Protein AF-A0A9P5XQJ9-F1 (afdb_monomer_lite)

Radius of gyration: 18.97 Å; chains: 1; bounding box: 39×39×54 Å

Organism: NCBI:txid64659

pLDDT: mean 83.16, std 15.99, range [33.53, 97.88]

Sequence (219 aa):
MEAFKLQKKYPEVSRDEMLDLINRFNAIPTDAAGRIDKSSVLHTLQASGESYDLARETLKNVSVDASGKVELEDWVELNVKLRSQARTALPTKAGKVTVQGSTTSTSHTINEDER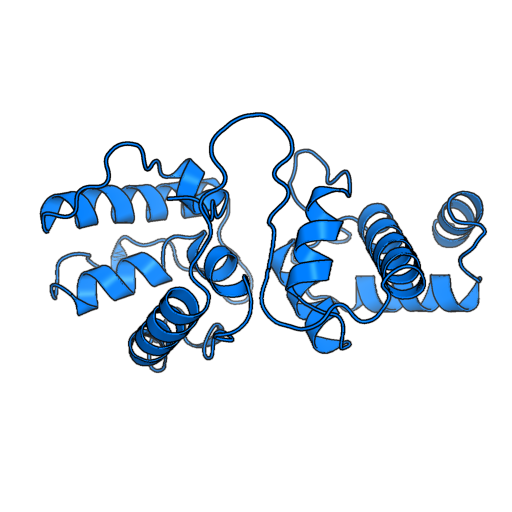SEFTAHINSVIENDPDISNRYPIPTNTMQLFDECKDGLVLCKLINDSVPDTIDSRVLNKPTAHRPLNAFQMTENNNIVITSAKAIGCSVVNIGSSDIADGREDY

Foldseek 3Di:
DVLVVLCVVVVVQDSVNSVVLVVLQQPQDDLDPQWAALLSLLVSCVVVVAASQLLVLLLVVFDDDPQNTAGSSSSSSSVVVSVVVVVVDDDDDDDADQPDDDDDDDDQGPDLVVQLVVLVVLLVQCCPPPQLVVCPNPHSRHLVVLVSQQLPPSLVSVLCVVPNPLDDCVQQDTADPNGDDDPVSSQSNLVSSVVSCVVVPHDCPPPHSVCSNVSPPRD

Secondary structure (DSSP, 8-state):
-HHHHHHHH-TTS-HHHHHHHHHHHHHS--SBTTBB-HHHHHHHHHHTT--HHHHHHHHHTS---TT-PBPHHHHHHHHHHHHHHHHH---PPSS------SSSS------HHHHHHHHHHHHHHHTT-TTTGGGPSPPTTSTHHHHHTTTSHHHHHHHHHHSTTSS-GGGS---BTTBPPPHHHHHHHHHHHHHHHHHTT---TT--HHHHHHT-S--

Structure (mmCIF, N/CA/C/O backbone):
data_AF-A0A9P5XQJ9-F1
#
_entry.id   AF-A0A9P5XQJ9-F1
#
loop_
_atom_site.group_PDB
_atom_site.id
_atom_site.type_symbol
_atom_site.label_atom_id
_atom_site.label_alt_id
_atom_site.label_comp_id
_atom_site.label_asym_id
_atom_site.label_entity_id
_atom_site.label_seq_id
_atom_site.pdbx_PDB_ins_code
_atom_site.Cartn_x
_atom_site.Cartn_y
_atom_site.Cartn_z
_atom_site.occupancy
_atom_site.B_iso_or_equiv
_atom_site.auth_seq_id
_atom_site.auth_comp_id
_atom_site.auth_asym_id
_atom_site.auth_atom_id
_atom_site.pdbx_PDB_model_num
ATOM 1 N N . MET A 1 1 ? 11.341 -6.050 -30.688 1.00 59.19 1 MET A N 1
ATOM 2 C CA . MET A 1 1 ? 10.641 -5.010 -31.479 1.00 59.19 1 MET A CA 1
ATOM 3 C C . MET A 1 1 ? 10.316 -3.791 -30.610 1.00 59.19 1 MET A C 1
ATOM 5 O O . MET A 1 1 ? 10.521 -2.677 -31.069 1.00 59.19 1 MET A O 1
ATOM 9 N N . GLU A 1 2 ? 9.933 -3.983 -29.341 1.00 71.31 2 GLU A N 1
ATOM 10 C CA . GLU A 1 2 ? 9.670 -2.890 -28.381 1.00 71.31 2 GLU A CA 1
ATOM 11 C C . GLU A 1 2 ? 10.904 -2.075 -27.968 1.00 71.31 2 GLU A C 1
ATOM 13 O O . GLU A 1 2 ? 10.819 -0.852 -27.938 1.00 71.31 2 GLU A O 1
ATOM 18 N N . ALA A 1 3 ? 12.068 -2.704 -27.756 1.00 73.62 3 ALA A N 1
ATOM 19 C CA . ALA A 1 3 ? 13.302 -1.989 -27.390 1.00 73.62 3 ALA A CA 1
ATOM 20 C C . ALA A 1 3 ? 13.682 -0.882 -28.397 1.00 73.62 3 ALA A C 1
ATOM 22 O O . ALA A 1 3 ? 14.076 0.209 -28.005 1.00 73.62 3 ALA A O 1
ATOM 23 N N . PHE A 1 4 ? 13.494 -1.130 -29.699 1.00 77.94 4 PHE A N 1
ATOM 24 C CA . PHE A 1 4 ? 13.742 -0.132 -30.747 1.00 77.94 4 PHE A CA 1
ATOM 25 C C . PHE A 1 4 ? 12.724 1.020 -30.724 1.00 77.94 4 PHE A C 1
ATOM 27 O O . PHE A 1 4 ? 13.081 2.159 -31.019 1.00 77.94 4 PHE A O 1
ATOM 34 N N . LYS A 1 5 ? 11.460 0.744 -30.368 1.00 85.50 5 LYS A N 1
ATOM 35 C CA . LYS A 1 5 ? 10.417 1.773 -30.219 1.00 85.50 5 LYS A CA 1
ATOM 36 C C . LYS A 1 5 ? 10.717 2.668 -29.013 1.00 85.50 5 LYS A C 1
ATOM 38 O O . LYS A 1 5 ? 10.678 3.887 -29.152 1.00 85.50 5 LYS A O 1
ATOM 43 N N . LEU A 1 6 ? 11.064 2.066 -27.874 1.00 86.56 6 LEU A N 1
ATOM 44 C CA . LEU A 1 6 ? 11.425 2.781 -26.647 1.00 86.56 6 LEU A CA 1
ATOM 45 C C . LEU A 1 6 ? 12.696 3.610 -26.833 1.00 86.56 6 LEU A C 1
ATOM 47 O O . LEU A 1 6 ? 12.698 4.786 -26.492 1.00 86.56 6 LEU A O 1
ATOM 51 N N . GLN A 1 7 ? 13.723 3.062 -27.486 1.00 84.38 7 GLN A N 1
ATOM 52 C CA . GLN A 1 7 ? 14.949 3.804 -27.789 1.00 84.38 7 GLN A CA 1
ATOM 53 C C . GLN A 1 7 ? 14.696 5.029 -28.684 1.00 84.38 7 GLN A C 1
ATOM 55 O O . GLN A 1 7 ? 15.337 6.062 -28.525 1.00 84.38 7 GLN A O 1
ATOM 60 N N . LYS A 1 8 ? 13.744 4.949 -29.623 1.00 86.81 8 LYS A N 1
ATOM 61 C CA . LYS A 1 8 ? 13.360 6.110 -30.439 1.00 86.81 8 LYS A CA 1
ATOM 62 C C . LYS A 1 8 ? 12.641 7.188 -29.615 1.00 86.81 8 LYS A C 1
ATOM 64 O O . LYS A 1 8 ? 12.741 8.362 -29.960 1.00 86.81 8 LYS A O 1
ATOM 69 N N . LYS A 1 9 ? 11.903 6.792 -28.571 1.00 88.12 9 LYS A N 1
ATOM 70 C CA . LYS A 1 9 ? 11.188 7.704 -27.664 1.00 88.12 9 LYS A CA 1
ATOM 71 C C . LYS A 1 9 ? 12.128 8.348 -26.635 1.00 88.12 9 LYS A C 1
ATOM 73 O O . LYS A 1 9 ? 11.960 9.527 -26.351 1.00 88.12 9 LYS A O 1
ATOM 78 N N . TYR A 1 10 ? 13.117 7.598 -26.150 1.00 89.44 10 TYR A N 1
ATOM 79 C CA . TYR A 1 10 ? 14.121 8.031 -25.173 1.00 89.44 10 TYR A CA 1
ATOM 80 C C . TYR A 1 10 ? 15.536 7.928 -25.778 1.00 89.44 10 TYR A C 1
ATOM 82 O O . TYR A 1 10 ? 16.292 7.015 -25.432 1.00 89.44 10 TYR A O 1
ATOM 90 N N . PRO A 1 11 ? 15.901 8.810 -26.731 1.00 87.62 11 PRO A N 1
ATOM 91 C CA . PRO A 1 11 ? 17.190 8.758 -27.432 1.00 87.62 11 PRO A CA 1
ATOM 92 C C . PRO A 1 11 ? 18.410 8.970 -26.520 1.00 87.62 11 PRO A C 1
ATOM 94 O O . PRO A 1 11 ? 19.531 8.645 -26.907 1.00 87.62 11 PRO A O 1
ATOM 97 N N . GLU A 1 12 ? 18.208 9.515 -25.322 1.00 86.06 12 GLU A N 1
ATOM 98 C CA . GLU A 1 12 ? 19.216 9.681 -24.276 1.00 86.06 12 GLU A CA 1
ATOM 99 C C . GLU A 1 12 ? 19.623 8.367 -23.591 1.00 86.06 12 GLU A C 1
ATOM 101 O O . GLU A 1 12 ? 20.667 8.327 -22.939 1.00 86.06 12 GLU A O 1
ATOM 106 N N . VAL A 1 13 ? 18.830 7.300 -23.745 1.00 89.62 13 VAL A N 1
ATOM 107 C CA . VAL A 1 13 ? 19.106 5.970 -23.191 1.00 89.62 13 VAL A CA 1
ATOM 108 C C . VAL A 1 13 ? 19.867 5.146 -24.226 1.00 89.62 13 VAL A C 1
ATOM 110 O O . VAL A 1 13 ? 19.404 4.918 -25.350 1.00 89.62 13 VAL A O 1
ATOM 113 N N . SER A 1 14 ? 21.059 4.674 -23.857 1.00 89.88 14 SER A N 1
ATOM 114 C CA . SER A 1 14 ? 21.859 3.837 -24.759 1.00 89.88 14 SER A CA 1
ATOM 115 C C . SER A 1 14 ? 21.183 2.483 -25.015 1.00 89.88 14 SER A C 1
ATOM 117 O O . SER A 1 14 ? 20.354 2.025 -24.231 1.00 89.88 14 SER A O 1
ATOM 119 N N . ARG A 1 15 ? 21.541 1.795 -26.108 1.00 86.94 15 ARG A N 1
ATOM 120 C CA . ARG A 1 15 ? 20.932 0.490 -26.431 1.00 86.94 15 ARG A CA 1
ATOM 121 C C . ARG A 1 15 ? 21.160 -0.545 -25.325 1.00 86.94 15 ARG A C 1
ATOM 123 O O . ARG A 1 15 ? 20.251 -1.305 -25.012 1.00 86.94 15 ARG A O 1
ATOM 130 N N . ASP A 1 16 ? 22.359 -0.571 -24.757 1.00 88.94 16 ASP A N 1
ATOM 131 C CA . ASP A 1 16 ? 22.729 -1.558 -23.742 1.00 88.94 16 ASP A CA 1
ATOM 132 C C . ASP A 1 16 ? 22.039 -1.251 -22.404 1.00 88.94 16 ASP A C 1
ATOM 134 O O . ASP A 1 16 ? 21.515 -2.152 -21.756 1.00 88.94 16 ASP A O 1
ATOM 138 N N . GLU A 1 17 ? 21.919 0.031 -22.053 1.00 89.00 17 GLU A N 1
ATOM 139 C CA . GLU A 1 17 ? 21.128 0.496 -20.907 1.00 89.00 17 GLU A CA 1
ATOM 140 C C . GLU A 1 17 ? 19.634 0.195 -21.079 1.00 89.00 17 GLU A C 1
ATOM 142 O O . GLU A 1 17 ? 18.957 -0.195 -20.130 1.00 89.00 17 GLU A O 1
ATOM 147 N N . MET A 1 18 ? 19.113 0.319 -22.303 1.00 91.06 18 MET A N 1
ATOM 148 C CA . MET A 1 18 ? 17.725 -0.017 -22.593 1.00 91.06 18 MET A CA 1
ATOM 149 C C . MET A 1 18 ? 17.458 -1.512 -22.366 1.00 91.06 18 MET A C 1
ATOM 151 O O . MET A 1 18 ? 16.432 -1.893 -21.805 1.00 91.06 18 MET A O 1
ATOM 155 N N . LEU A 1 19 ? 18.388 -2.370 -22.792 1.00 90.19 19 LEU A N 1
ATOM 156 C CA . LEU A 1 19 ? 18.297 -3.811 -22.563 1.00 90.19 19 LEU A CA 1
ATOM 157 C C . LEU A 1 19 ? 18.388 -4.152 -21.073 1.00 90.19 19 LEU A C 1
ATOM 159 O O . LEU A 1 19 ? 17.628 -5.000 -20.612 1.00 90.19 19 LEU A O 1
ATOM 163 N N . ASP A 1 20 ? 19.251 -3.470 -20.319 1.00 91.19 20 ASP A N 1
ATOM 164 C CA . ASP A 1 20 ? 19.318 -3.615 -18.862 1.00 91.19 20 ASP A CA 1
ATOM 165 C C . ASP A 1 20 ? 17.985 -3.253 -18.188 1.00 91.19 20 ASP A C 1
ATOM 167 O O . ASP A 1 20 ? 17.451 -4.041 -17.410 1.00 91.19 20 ASP A O 1
ATOM 171 N N . LEU A 1 21 ? 17.389 -2.112 -18.550 1.00 91.31 21 LEU A N 1
ATOM 172 C CA . LEU A 1 21 ? 16.087 -1.683 -18.031 1.00 91.31 21 LEU A CA 1
ATOM 173 C C . LEU A 1 21 ? 14.982 -2.708 -18.307 1.00 91.31 21 LEU A C 1
ATOM 175 O O . LEU A 1 21 ? 14.177 -2.984 -17.418 1.00 91.31 21 LEU A O 1
ATOM 179 N N . ILE A 1 22 ? 14.956 -3.280 -19.513 1.00 90.94 22 ILE A N 1
ATOM 180 C CA . ILE A 1 22 ? 13.994 -4.322 -19.900 1.00 90.94 22 ILE A CA 1
ATOM 181 C C . ILE A 1 22 ? 14.228 -5.602 -19.091 1.00 90.94 22 ILE A C 1
ATOM 183 O O . ILE A 1 22 ? 13.275 -6.205 -18.603 1.00 90.94 22 ILE A O 1
ATOM 187 N N . ASN A 1 23 ? 15.486 -6.015 -18.924 1.00 90.81 23 ASN A N 1
ATOM 188 C CA . ASN A 1 23 ? 15.824 -7.205 -18.147 1.00 90.81 23 ASN A CA 1
ATOM 189 C C . ASN A 1 23 ? 15.436 -7.039 -16.676 1.00 90.81 23 ASN A C 1
ATOM 191 O O . ASN A 1 23 ? 14.846 -7.953 -16.104 1.00 90.81 23 ASN A O 1
ATOM 195 N N . ARG A 1 24 ? 15.698 -5.865 -16.085 1.00 90.44 24 ARG A N 1
ATOM 196 C CA . ARG A 1 24 ? 15.273 -5.544 -14.717 1.00 90.44 24 ARG A CA 1
ATOM 197 C C . ARG A 1 24 ? 13.757 -5.553 -14.580 1.00 90.44 24 ARG A C 1
ATOM 199 O O . ARG A 1 24 ? 13.264 -6.167 -13.647 1.00 90.44 24 ARG A O 1
ATOM 206 N N . PHE A 1 25 ? 13.025 -4.957 -15.522 1.00 90.81 25 PHE 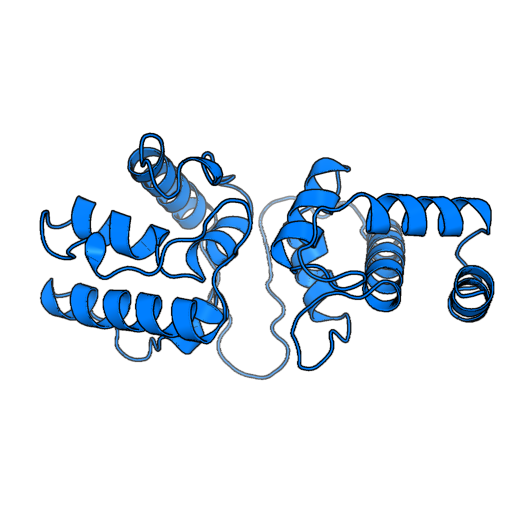A N 1
ATOM 207 C CA . PHE A 1 25 ? 11.558 -4.973 -15.518 1.00 90.81 25 PHE A CA 1
ATOM 208 C C . PHE A 1 25 ? 10.998 -6.401 -15.550 1.00 90.81 25 PHE A C 1
ATOM 210 O O . PHE A 1 25 ? 10.149 -6.756 -14.740 1.00 90.81 25 PHE A O 1
ATOM 217 N N . ASN A 1 26 ? 11.521 -7.246 -16.441 1.00 89.44 26 ASN A N 1
ATOM 218 C CA . ASN A 1 26 ? 11.070 -8.632 -16.585 1.00 89.44 26 ASN A CA 1
ATOM 219 C C . ASN A 1 26 ? 11.459 -9.537 -15.405 1.00 89.44 26 ASN A C 1
ATOM 221 O O . ASN A 1 26 ? 10.888 -10.614 -15.256 1.00 89.44 26 ASN A O 1
ATOM 225 N N . ALA A 1 27 ? 12.441 -9.133 -14.596 1.00 89.12 27 ALA A N 1
ATOM 226 C CA . ALA A 1 27 ? 12.859 -9.872 -13.409 1.00 89.12 27 ALA A CA 1
ATOM 227 C C . ALA A 1 27 ? 11.960 -9.609 -12.190 1.00 89.12 27 ALA A C 1
ATOM 229 O O . ALA A 1 27 ? 12.031 -10.359 -11.217 1.00 89.12 27 ALA A O 1
ATOM 230 N N . ILE A 1 28 ? 11.127 -8.563 -12.222 1.00 87.19 28 ILE A N 1
ATOM 231 C CA . ILE A 1 28 ? 10.223 -8.245 -11.118 1.00 87.19 28 ILE A CA 1
ATOM 232 C C . ILE A 1 28 ? 9.066 -9.256 -11.118 1.00 87.19 28 ILE A C 1
ATOM 234 O O . ILE A 1 28 ? 8.384 -9.402 -12.138 1.00 87.19 28 ILE A O 1
ATOM 238 N N . PRO A 1 29 ? 8.800 -9.938 -9.989 1.00 79.81 29 PRO A N 1
ATOM 239 C CA . PRO A 1 29 ? 7.655 -10.830 -9.875 1.00 79.81 29 PRO A CA 1
ATOM 240 C C . PRO A 1 29 ? 6.344 -10.085 -10.149 1.00 79.81 29 PRO A C 1
ATOM 242 O O . PRO A 1 29 ? 6.064 -9.053 -9.537 1.00 79.81 29 PRO A O 1
ATOM 245 N N . THR A 1 30 ? 5.533 -10.618 -11.060 1.00 79.56 30 THR A N 1
ATOM 246 C CA . THR A 1 30 ? 4.191 -10.106 -11.341 1.00 79.56 30 THR A CA 1
ATOM 247 C C . THR A 1 30 ? 3.221 -11.238 -11.657 1.00 79.56 30 THR A C 1
ATOM 249 O O . THR A 1 30 ? 3.592 -12.243 -12.265 1.00 79.56 30 THR A O 1
ATOM 252 N N . ASP A 1 31 ? 1.960 -11.043 -11.279 1.00 68.31 31 ASP A N 1
ATOM 253 C CA . ASP A 1 31 ? 0.854 -11.944 -11.596 1.00 68.31 31 ASP A CA 1
ATOM 254 C C . ASP A 1 31 ? 0.320 -11.742 -13.023 1.00 68.31 31 ASP A C 1
ATOM 256 O O . ASP A 1 31 ? -0.339 -12.623 -13.578 1.00 68.31 31 ASP A O 1
ATOM 260 N N . ALA A 1 32 ? 0.584 -10.577 -13.629 1.00 69.00 32 ALA A N 1
ATOM 261 C CA . ALA A 1 32 ? 0.126 -10.215 -14.965 1.00 69.00 32 ALA A CA 1
ATOM 262 C C . ALA A 1 32 ? 1.315 -9.786 -15.830 1.00 69.00 32 ALA A C 1
ATOM 264 O O . ALA A 1 32 ? 1.946 -8.757 -15.586 1.00 69.00 32 ALA A O 1
ATOM 265 N N . ALA A 1 33 ? 1.609 -10.575 -16.866 1.00 73.75 33 ALA A N 1
ATOM 266 C CA . ALA A 1 33 ? 2.728 -10.318 -17.767 1.00 73.75 33 ALA A CA 1
ATOM 267 C C . ALA A 1 33 ? 2.686 -8.879 -18.312 1.00 73.75 33 ALA A C 1
ATOM 269 O O . ALA A 1 33 ? 1.707 -8.469 -18.934 1.00 73.75 33 ALA A O 1
ATOM 270 N N . GLY A 1 34 ? 3.760 -8.125 -18.069 1.00 79.19 34 GLY A N 1
ATOM 271 C CA . GLY A 1 34 ? 3.909 -6.748 -18.542 1.00 79.19 34 GLY A CA 1
ATOM 272 C C . GLY A 1 34 ? 3.305 -5.662 -17.645 1.00 79.19 34 GLY A C 1
ATOM 273 O O . GLY A 1 34 ? 3.432 -4.492 -17.988 1.00 79.19 34 GLY A O 1
ATOM 274 N N . ARG A 1 35 ? 2.684 -6.012 -16.511 1.00 83.62 35 ARG A N 1
ATOM 275 C CA . ARG A 1 35 ? 2.054 -5.057 -15.586 1.00 83.62 35 ARG A CA 1
ATOM 276 C C . ARG A 1 35 ? 2.509 -5.294 -14.162 1.00 83.62 35 ARG A C 1
ATOM 278 O O . ARG A 1 35 ? 2.283 -6.372 -13.631 1.00 83.62 35 ARG A O 1
ATOM 285 N N . ILE A 1 36 ? 3.107 -4.298 -13.524 1.00 87.06 36 ILE A N 1
ATOM 286 C CA . ILE A 1 36 ? 3.721 -4.447 -12.200 1.00 87.06 36 ILE A CA 1
ATOM 287 C C . ILE A 1 36 ? 3.039 -3.521 -11.192 1.00 87.06 36 ILE A C 1
ATOM 289 O O . ILE A 1 36 ? 2.661 -2.397 -11.512 1.00 87.06 36 ILE A O 1
ATOM 293 N N . ASP A 1 37 ? 2.875 -3.981 -9.955 1.00 85.75 37 ASP A N 1
ATOM 294 C CA . ASP A 1 37 ? 2.413 -3.133 -8.858 1.00 85.75 37 ASP A CA 1
ATOM 295 C C . ASP A 1 37 ? 3.391 -2.003 -8.526 1.00 85.75 37 ASP A C 1
ATOM 297 O O . ASP A 1 37 ? 4.608 -2.193 -8.498 1.00 85.75 37 ASP A O 1
ATOM 301 N N . LYS A 1 38 ? 2.850 -0.819 -8.210 1.00 87.31 38 LYS A N 1
ATOM 302 C CA . LYS A 1 38 ? 3.659 0.349 -7.826 1.00 87.31 38 LYS A CA 1
ATOM 303 C C . LYS A 1 38 ? 4.568 0.043 -6.637 1.00 87.31 38 LYS A C 1
ATOM 305 O O . LYS A 1 38 ? 5.730 0.429 -6.657 1.00 87.31 38 LYS A O 1
ATOM 310 N N . SER A 1 39 ? 4.066 -0.683 -5.638 1.00 84.44 39 SER A N 1
ATOM 311 C CA . SER A 1 39 ? 4.860 -1.108 -4.481 1.00 84.44 39 SER A CA 1
ATOM 312 C C . SER A 1 39 ? 6.060 -1.955 -4.909 1.00 84.44 39 SER A C 1
ATOM 314 O O . SER A 1 39 ? 7.184 -1.639 -4.531 1.00 84.44 39 SER A O 1
ATOM 316 N N . SER A 1 40 ? 5.860 -2.961 -5.765 1.00 87.75 40 SER A N 1
ATOM 317 C CA . SER A 1 40 ? 6.941 -3.808 -6.286 1.00 87.75 40 SER A CA 1
ATOM 318 C C . SER A 1 40 ? 7.988 -3.006 -7.064 1.00 87.75 40 SER A C 1
ATOM 320 O O . SER A 1 40 ? 9.184 -3.267 -6.936 1.00 87.75 40 SER A O 1
ATOM 322 N N . VAL A 1 41 ? 7.562 -1.999 -7.834 1.00 90.31 41 VAL A N 1
ATOM 323 C CA . VAL A 1 41 ? 8.467 -1.075 -8.541 1.00 90.31 41 VAL A CA 1
ATOM 324 C C . VAL A 1 41 ? 9.319 -0.269 -7.561 1.00 90.31 41 VAL A C 1
ATOM 326 O O . VAL A 1 41 ? 10.537 -0.219 -7.724 1.00 90.31 41 VAL A O 1
ATOM 329 N N . LEU A 1 42 ? 8.706 0.325 -6.533 1.00 89.88 42 LEU A N 1
ATOM 330 C CA . LEU A 1 42 ? 9.416 1.128 -5.532 1.00 89.88 42 LEU A CA 1
ATOM 331 C C . LEU A 1 42 ? 10.408 0.284 -4.724 1.00 89.88 42 LEU A C 1
ATOM 333 O O . LEU A 1 42 ? 11.569 0.667 -4.593 1.00 89.88 42 LEU A O 1
ATOM 337 N N . HIS A 1 43 ? 9.984 -0.901 -4.279 1.00 87.62 43 HIS A N 1
ATOM 338 C CA . HIS A 1 43 ? 10.838 -1.872 -3.587 1.00 87.62 43 HIS A CA 1
ATOM 339 C C . HIS A 1 43 ? 12.018 -2.326 -4.456 1.00 87.62 43 HIS A C 1
ATOM 341 O O . HIS A 1 43 ? 13.149 -2.414 -3.979 1.00 87.62 43 HIS A O 1
ATOM 347 N N . THR A 1 44 ? 11.793 -2.550 -5.754 1.00 90.06 44 THR A N 1
ATOM 348 C CA . THR A 1 44 ? 12.867 -2.920 -6.693 1.00 90.06 44 THR A CA 1
ATOM 349 C C . THR A 1 44 ? 13.878 -1.787 -6.875 1.00 90.06 44 THR A C 1
ATOM 351 O O . THR A 1 44 ? 15.085 -2.031 -6.887 1.00 90.06 44 THR A O 1
ATOM 354 N N . LEU A 1 45 ? 13.409 -0.542 -7.001 1.00 89.19 45 LEU A N 1
ATOM 355 C CA . LEU A 1 45 ? 14.286 0.626 -7.121 1.00 89.19 45 LEU A CA 1
ATOM 356 C C . LEU A 1 45 ? 15.106 0.837 -5.845 1.00 89.19 45 LEU A C 1
ATOM 358 O O . LEU A 1 45 ? 16.323 1.018 -5.924 1.00 89.19 45 LEU A O 1
ATOM 362 N N . GLN A 1 46 ? 14.475 0.707 -4.681 1.00 87.69 46 GLN A N 1
ATOM 363 C CA . GLN A 1 46 ? 15.155 0.773 -3.390 1.00 87.69 46 GLN A CA 1
ATOM 364 C C . GLN A 1 46 ? 16.232 -0.311 -3.253 1.00 87.69 46 GLN A C 1
ATOM 366 O O . GLN A 1 46 ? 17.359 -0.011 -2.863 1.00 87.69 46 GLN A O 1
ATOM 371 N N . ALA A 1 47 ? 15.935 -1.553 -3.650 1.00 86.56 47 ALA A N 1
ATOM 372 C CA . ALA A 1 47 ? 16.913 -2.643 -3.661 1.00 86.56 47 ALA A CA 1
ATOM 373 C C . ALA A 1 47 ? 18.088 -2.388 -4.627 1.00 86.56 47 ALA A C 1
ATOM 375 O O . ALA A 1 47 ? 19.188 -2.896 -4.407 1.00 86.56 47 ALA A O 1
ATOM 376 N N . SER A 1 48 ? 17.882 -1.577 -5.671 1.00 84.62 48 SER A N 1
ATOM 377 C CA . SER A 1 48 ? 18.945 -1.132 -6.585 1.00 84.62 48 SER A CA 1
ATOM 378 C C . SER A 1 48 ? 19.752 0.077 -6.084 1.00 84.62 48 SER A C 1
ATOM 380 O O . SER A 1 48 ? 20.688 0.501 -6.760 1.00 84.62 48 SER A O 1
ATOM 382 N N . GLY A 1 49 ? 19.434 0.599 -4.893 1.00 83.50 49 GLY A N 1
ATOM 383 C CA . GLY A 1 49 ? 20.129 1.721 -4.256 1.00 83.50 49 GLY A CA 1
ATOM 384 C C . GLY A 1 49 ? 19.512 3.097 -4.522 1.00 83.50 49 GLY A C 1
ATOM 385 O O . GLY A 1 49 ? 20.089 4.101 -4.107 1.00 83.50 49 GLY A O 1
ATOM 386 N N . GLU A 1 50 ? 18.359 3.163 -5.189 1.00 86.50 50 GLU A N 1
ATOM 387 C CA . GLU A 1 50 ? 17.631 4.416 -5.398 1.00 86.50 50 GLU A CA 1
ATOM 388 C C . GLU A 1 50 ? 16.876 4.836 -4.127 1.00 86.50 50 GLU A C 1
ATOM 390 O O . GLU A 1 50 ? 16.455 4.008 -3.318 1.00 86.50 50 GLU A O 1
ATOM 395 N N . SER A 1 51 ? 16.668 6.142 -3.949 1.00 87.44 51 SER A N 1
ATOM 396 C CA . SER A 1 51 ? 15.853 6.651 -2.839 1.00 87.44 51 SER A CA 1
ATOM 397 C C . SER A 1 51 ? 14.381 6.289 -3.043 1.00 87.44 51 SER A C 1
ATOM 399 O O . SER A 1 51 ? 13.789 6.653 -4.062 1.00 87.44 51 SER A O 1
ATOM 401 N N . TYR A 1 52 ? 13.781 5.621 -2.051 1.00 86.44 52 TYR A N 1
ATOM 402 C CA . TYR A 1 52 ? 12.361 5.258 -2.070 1.00 86.44 52 TYR A CA 1
ATOM 403 C C . TYR A 1 52 ? 11.467 6.487 -2.260 1.00 86.44 52 TYR A C 1
ATOM 405 O O . TYR A 1 52 ? 10.586 6.490 -3.116 1.00 86.44 52 TYR A O 1
ATOM 413 N N . ASP A 1 53 ? 11.734 7.558 -1.510 1.00 85.75 53 ASP A N 1
ATOM 414 C CA . ASP A 1 53 ? 10.915 8.773 -1.527 1.00 85.75 53 ASP A CA 1
ATOM 415 C C . ASP A 1 53 ? 11.010 9.491 -2.878 1.00 85.75 53 ASP A C 1
ATOM 417 O O . ASP A 1 53 ? 9.993 9.896 -3.442 1.00 85.75 53 ASP A O 1
ATOM 421 N N . LEU A 1 54 ? 12.217 9.561 -3.451 1.00 85.44 54 LEU A N 1
ATOM 422 C CA . LEU A 1 54 ? 12.427 10.145 -4.777 1.00 85.44 54 LEU A CA 1
ATOM 423 C C . LEU A 1 54 ? 11.736 9.314 -5.866 1.00 85.44 54 LEU A C 1
ATOM 425 O O . LEU A 1 54 ? 11.103 9.866 -6.768 1.00 85.44 54 LEU A O 1
ATOM 429 N N . ALA A 1 55 ? 11.821 7.984 -5.779 1.00 88.00 55 ALA A N 1
ATOM 430 C CA . ALA A 1 55 ? 11.124 7.073 -6.680 1.00 88.00 55 ALA A CA 1
ATOM 431 C C . ALA A 1 55 ? 9.602 7.223 -6.569 1.00 88.00 55 ALA A C 1
ATOM 433 O O . ALA A 1 55 ? 8.921 7.321 -7.593 1.00 88.00 55 ALA A O 1
ATOM 434 N N . ARG A 1 56 ? 9.072 7.318 -5.345 1.00 86.00 56 ARG A N 1
ATOM 435 C CA . ARG A 1 56 ? 7.647 7.528 -5.058 1.00 86.00 56 ARG A CA 1
ATOM 436 C C . ARG A 1 56 ? 7.153 8.851 -5.633 1.00 86.00 56 ARG A C 1
ATOM 438 O O . ARG A 1 56 ? 6.117 8.875 -6.296 1.00 86.00 56 ARG A O 1
ATOM 445 N N . GLU A 1 57 ? 7.888 9.939 -5.427 1.00 84.31 57 GLU A N 1
ATOM 446 C CA . GLU A 1 57 ? 7.550 11.255 -5.975 1.00 84.31 57 GLU A CA 1
ATOM 447 C C . GLU A 1 57 ? 7.640 11.280 -7.506 1.00 84.31 57 GLU A C 1
ATOM 449 O O . GLU A 1 57 ? 6.739 11.776 -8.187 1.00 84.31 57 GLU A O 1
ATOM 454 N N . THR A 1 58 ? 8.686 10.685 -8.078 1.00 86.31 58 THR A N 1
ATOM 455 C CA . THR A 1 58 ? 8.847 10.615 -9.535 1.00 86.31 58 THR A CA 1
ATOM 456 C C . THR A 1 58 ? 7.726 9.802 -10.173 1.00 86.31 58 THR A C 1
ATOM 458 O O . THR A 1 58 ? 7.193 10.209 -11.205 1.00 86.31 58 THR A O 1
ATOM 461 N N . LEU A 1 59 ? 7.297 8.710 -9.536 1.00 87.12 59 LEU A N 1
ATOM 462 C CA . LEU A 1 59 ? 6.207 7.864 -10.014 1.00 87.12 59 LEU A CA 1
ATOM 463 C C . LEU A 1 59 ? 4.854 8.595 -10.044 1.00 87.12 59 LEU A C 1
ATOM 465 O O . LEU A 1 59 ? 4.048 8.312 -10.927 1.00 87.12 59 LEU A O 1
ATOM 469 N N . LYS A 1 60 ? 4.612 9.578 -9.159 1.00 83.12 60 LYS A N 1
ATOM 470 C CA . LYS A 1 60 ? 3.424 10.459 -9.239 1.00 83.12 60 LYS A CA 1
ATOM 471 C C . LYS A 1 60 ? 3.401 11.280 -10.538 1.00 83.12 60 LYS A C 1
ATOM 473 O O . LYS A 1 60 ? 2.332 11.655 -11.008 1.00 83.12 60 LYS A O 1
ATOM 478 N N . ASN A 1 61 ? 4.572 11.538 -11.123 1.00 80.75 61 ASN A N 1
ATOM 479 C CA . ASN A 1 61 ? 4.746 12.304 -12.356 1.00 80.75 61 ASN A CA 1
ATOM 480 C C . ASN A 1 61 ? 4.867 11.423 -13.613 1.00 80.75 61 ASN A C 1
ATOM 482 O O . ASN A 1 61 ? 5.123 11.952 -14.698 1.00 80.75 61 ASN A O 1
ATOM 486 N N . VAL A 1 62 ? 4.744 10.100 -13.487 1.00 84.12 62 VAL A N 1
ATOM 487 C CA . VAL A 1 62 ? 4.699 9.157 -14.613 1.00 84.12 62 VAL A CA 1
ATOM 488 C C . VAL A 1 62 ? 3.240 8.784 -14.862 1.00 84.12 62 VAL A C 1
ATOM 490 O O . VAL A 1 62 ? 2.488 8.521 -13.924 1.00 84.12 62 VAL A O 1
ATOM 493 N N . SER A 1 63 ? 2.823 8.803 -16.127 1.00 72.31 63 SER A N 1
ATOM 494 C CA . SER A 1 63 ? 1.433 8.564 -16.524 1.00 72.31 63 SER A CA 1
ATOM 495 C C . SER A 1 63 ? 1.087 7.077 -16.479 1.00 72.31 63 SER A C 1
ATOM 497 O O . SER A 1 63 ? 0.925 6.448 -17.519 1.00 72.31 63 SER A O 1
ATOM 499 N N . VAL A 1 64 ? 0.923 6.532 -15.278 1.00 77.12 64 VAL A N 1
ATOM 500 C CA . VAL A 1 64 ? 0.403 5.173 -15.107 1.00 77.12 64 VAL A CA 1
ATOM 501 C C . VAL A 1 64 ? -1.047 5.135 -15.593 1.00 77.12 64 VAL A C 1
ATOM 503 O O . VAL A 1 64 ? -1.822 6.057 -15.322 1.00 77.12 64 VAL A O 1
ATOM 506 N N . ASP A 1 65 ? -1.414 4.093 -16.330 1.00 69.19 65 ASP A N 1
ATOM 507 C CA . ASP A 1 65 ? -2.759 3.956 -16.879 1.00 69.19 65 ASP A CA 1
ATOM 508 C C . ASP A 1 65 ? -3.845 3.827 -15.782 1.00 69.19 65 ASP A C 1
ATOM 510 O O . ASP A 1 65 ? -3.572 3.736 -14.580 1.00 69.19 65 ASP A O 1
ATOM 514 N N . ALA A 1 66 ? -5.117 3.783 -16.191 1.00 61.78 66 ALA A N 1
ATOM 515 C CA . ALA A 1 66 ? -6.246 3.671 -15.262 1.00 61.78 66 ALA A CA 1
ATOM 516 C C . ALA A 1 66 ? -6.235 2.385 -14.407 1.00 61.78 66 ALA A C 1
ATOM 518 O O . ALA A 1 66 ? -7.017 2.281 -13.464 1.00 61.78 66 ALA A O 1
ATOM 519 N N . SER A 1 67 ? -5.379 1.401 -14.718 1.00 68.25 67 SER A N 1
ATOM 520 C CA . SER A 1 67 ? -5.220 0.199 -13.896 1.00 68.25 67 SER A CA 1
ATOM 521 C C . SER A 1 67 ? -4.341 0.432 -12.667 1.00 68.25 67 SER A C 1
ATOM 523 O O . SER A 1 67 ? -4.350 -0.387 -11.748 1.00 68.25 67 SER A O 1
ATOM 525 N N . GLY A 1 68 ? -3.575 1.529 -12.644 1.00 74.38 68 GLY A N 1
ATOM 526 C CA . GLY A 1 68 ? -2.620 1.822 -11.582 1.00 74.38 68 GLY A CA 1
ATOM 527 C C . GLY A 1 68 ? -1.410 0.883 -11.564 1.00 74.38 68 GLY A C 1
ATOM 528 O O . GLY A 1 68 ? -0.623 0.963 -10.621 1.00 74.38 68 GLY A O 1
ATOM 529 N N . LYS A 1 69 ? -1.242 0.022 -12.577 1.00 84.19 69 LYS A N 1
ATOM 530 C CA . LYS A 1 69 ? -0.085 -0.865 -12.754 1.00 84.19 69 LYS A CA 1
ATOM 531 C C . LYS A 1 69 ? 0.940 -0.214 -13.678 1.00 84.19 69 LYS A C 1
ATOM 533 O O . LYS A 1 69 ? 0.573 0.394 -14.672 1.00 84.19 69 LYS A O 1
ATOM 538 N N . VAL A 1 70 ? 2.215 -0.378 -13.355 1.00 88.19 70 VAL A N 1
ATOM 539 C CA . VAL A 1 70 ? 3.350 0.154 -14.114 1.00 88.19 70 VAL A CA 1
ATOM 540 C C . VAL A 1 70 ? 3.668 -0.784 -15.275 1.00 88.19 70 VAL A C 1
ATOM 542 O O . VAL A 1 70 ? 3.948 -1.967 -15.058 1.00 88.19 70 VAL A O 1
ATOM 545 N N . GLU A 1 71 ? 3.638 -0.255 -16.494 1.00 90.81 71 GLU A N 1
ATOM 546 C CA . GLU A 1 71 ? 4.043 -0.976 -17.703 1.00 90.81 71 GLU A CA 1
ATOM 547 C C . GLU A 1 71 ? 5.511 -0.691 -18.059 1.00 90.81 71 GLU A C 1
ATOM 549 O O . GLU A 1 71 ? 6.169 0.164 -17.462 1.00 90.81 71 GLU A O 1
ATOM 554 N N . LEU A 1 72 ? 6.058 -1.413 -19.044 1.00 90.12 72 LEU A N 1
ATOM 555 C CA . LEU A 1 72 ? 7.466 -1.267 -19.431 1.00 90.12 72 LEU A CA 1
ATOM 556 C C . LEU A 1 72 ? 7.807 0.176 -19.837 1.00 90.12 72 LEU A C 1
ATOM 558 O O . LEU A 1 72 ? 8.884 0.672 -19.516 1.00 90.12 72 LEU A O 1
ATOM 562 N N . GLU A 1 73 ? 6.901 0.853 -20.539 1.00 89.94 73 GLU A N 1
ATOM 563 C CA . GLU A 1 73 ? 7.101 2.242 -20.959 1.00 89.94 73 GLU A CA 1
ATOM 564 C C . GLU A 1 73 ? 7.174 3.195 -19.754 1.00 89.94 73 GLU A C 1
ATOM 566 O O . GLU A 1 73 ? 8.089 4.019 -19.688 1.00 89.94 73 GLU A O 1
ATOM 571 N N . ASP A 1 74 ? 6.300 3.007 -18.761 1.00 91.00 74 ASP A N 1
ATOM 572 C CA . ASP A 1 74 ? 6.283 3.776 -17.511 1.00 91.00 74 ASP A CA 1
ATOM 573 C C . ASP A 1 74 ? 7.547 3.538 -16.679 1.00 91.00 74 ASP A C 1
ATOM 575 O O . ASP A 1 74 ? 8.134 4.473 -16.134 1.00 91.00 74 ASP A O 1
ATOM 579 N N . TRP A 1 75 ? 8.002 2.284 -16.601 1.00 91.62 75 TRP A N 1
ATOM 580 C CA . TRP A 1 75 ? 9.238 1.909 -15.912 1.00 91.62 75 TRP A CA 1
ATOM 581 C C . TRP A 1 75 ? 10.463 2.603 -16.513 1.00 91.62 75 TRP A C 1
ATOM 583 O O . TRP A 1 75 ? 11.332 3.098 -15.787 1.00 91.62 75 TRP A O 1
ATOM 593 N N . VAL A 1 76 ? 10.535 2.658 -17.843 1.00 91.62 76 VAL A N 1
ATOM 594 C CA . VAL A 1 76 ? 11.622 3.339 -18.552 1.00 91.62 76 VAL A CA 1
ATOM 595 C C . VAL A 1 76 ? 11.553 4.839 -18.304 1.00 91.62 76 VAL A C 1
ATOM 597 O O . VAL A 1 76 ? 12.567 5.436 -17.947 1.00 91.62 76 VAL A O 1
ATO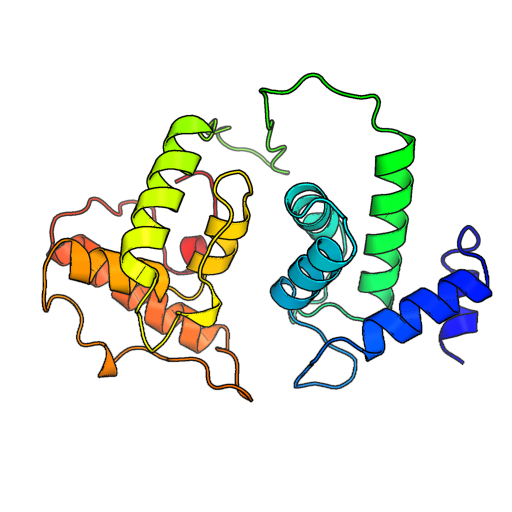M 600 N N . GLU A 1 77 ? 10.367 5.440 -18.411 1.00 91.12 77 GLU A N 1
ATOM 601 C CA . GLU A 1 77 ? 10.171 6.861 -18.122 1.00 91.12 77 GLU A CA 1
ATOM 602 C C . GLU A 1 77 ? 10.577 7.227 -16.688 1.00 91.12 77 GLU A C 1
ATOM 604 O O . GLU A 1 77 ? 11.266 8.227 -16.476 1.00 91.12 77 GLU A O 1
ATOM 609 N N . LEU A 1 78 ? 10.200 6.395 -15.713 1.00 91.19 78 LEU A N 1
ATOM 610 C CA . LEU A 1 78 ? 10.558 6.547 -14.306 1.00 91.19 78 LEU A CA 1
ATOM 611 C C . LEU A 1 78 ? 12.078 6.560 -14.111 1.00 91.19 78 LEU A C 1
ATOM 613 O O . LEU A 1 78 ? 12.607 7.490 -13.506 1.00 91.19 78 LEU A O 1
ATOM 617 N N . ASN A 1 79 ? 12.792 5.574 -14.661 1.00 91.00 79 ASN A N 1
ATOM 618 C CA . ASN A 1 79 ? 14.252 5.486 -14.532 1.00 91.00 79 ASN A CA 1
ATOM 619 C C . ASN A 1 79 ? 14.962 6.658 -15.238 1.00 91.00 79 ASN A C 1
ATOM 621 O O . ASN A 1 79 ? 15.959 7.177 -14.731 1.00 91.00 79 ASN A O 1
ATOM 625 N N . VAL A 1 80 ? 14.445 7.115 -16.384 1.00 89.94 80 VAL A N 1
ATOM 626 C CA . VAL A 1 80 ? 14.977 8.289 -17.097 1.00 89.94 80 VAL A CA 1
ATOM 627 C C . VAL A 1 80 ? 14.800 9.564 -16.270 1.00 89.94 80 VAL A C 1
ATOM 629 O O . VAL A 1 80 ? 15.747 10.344 -16.127 1.00 89.94 80 VAL A O 1
ATOM 632 N N . LYS A 1 81 ? 13.613 9.772 -15.686 1.00 89.12 81 LYS A N 1
ATOM 633 C CA . LYS A 1 81 ? 13.327 10.922 -14.815 1.00 89.12 81 LYS A CA 1
ATOM 634 C C . LYS A 1 81 ? 14.151 10.891 -13.527 1.00 89.12 81 LYS A C 1
ATOM 636 O O . LYS A 1 81 ? 14.696 11.922 -13.147 1.00 89.12 81 LYS A O 1
ATOM 641 N N . LEU A 1 82 ? 14.324 9.726 -12.905 1.00 87.69 82 LEU A N 1
ATOM 642 C CA . LEU A 1 82 ? 15.192 9.576 -11.731 1.00 87.69 82 LEU A CA 1
ATOM 643 C C . LEU A 1 82 ? 16.640 9.955 -12.049 1.00 87.69 82 LEU A C 1
ATOM 645 O O . LEU A 1 82 ? 17.258 10.743 -11.332 1.00 87.69 82 LEU A O 1
ATOM 649 N N . ARG A 1 83 ? 17.165 9.482 -13.186 1.00 84.00 83 ARG A N 1
ATOM 650 C CA . ARG A 1 83 ? 18.524 9.812 -13.634 1.00 84.00 83 ARG A CA 1
ATOM 651 C C . ARG A 1 83 ? 18.699 11.307 -13.906 1.00 84.00 83 ARG A C 1
ATOM 653 O O . ARG A 1 83 ? 19.762 11.857 -13.610 1.00 84.00 83 ARG A O 1
ATOM 660 N N . SER A 1 84 ? 17.704 11.967 -14.499 1.00 81.00 84 SER A N 1
ATOM 661 C CA . SER A 1 84 ? 17.780 13.405 -14.773 1.00 81.00 84 SER A CA 1
ATOM 662 C C . SER A 1 84 ? 17.709 14.229 -13.487 1.00 81.00 84 SER A C 1
ATOM 664 O O . SER A 1 84 ? 18.531 15.128 -13.310 1.00 81.00 84 SER A O 1
ATOM 666 N N . GLN A 1 85 ? 16.829 13.859 -12.552 1.00 75.38 85 GLN A N 1
ATOM 667 C CA . GLN A 1 85 ? 16.701 14.511 -11.249 1.00 75.38 85 GLN A CA 1
ATOM 668 C C . GLN A 1 85 ? 17.962 14.356 -10.393 1.00 75.38 85 GLN A C 1
ATOM 670 O O . GLN A 1 85 ? 18.438 15.347 -9.838 1.00 75.38 85 GLN A O 1
ATOM 675 N N . ALA A 1 86 ? 18.570 13.165 -10.368 1.00 67.81 86 ALA A N 1
ATOM 676 C CA . ALA A 1 86 ? 19.842 12.919 -9.685 1.00 67.81 86 ALA A CA 1
ATOM 677 C C . ALA A 1 86 ? 20.999 13.766 -10.251 1.00 67.81 86 ALA A C 1
ATOM 679 O O . ALA A 1 86 ? 21.910 14.142 -9.518 1.00 67.81 86 ALA A O 1
ATOM 680 N N . ARG A 1 87 ? 20.965 14.111 -11.547 1.00 62.06 87 ARG A N 1
ATOM 681 C CA . ARG A 1 87 ? 21.955 15.007 -12.176 1.00 62.06 87 ARG A CA 1
ATOM 682 C C . ARG A 1 87 ? 21.730 16.484 -11.844 1.00 62.06 87 ARG A C 1
ATOM 684 O O . ARG A 1 87 ? 22.683 17.256 -11.896 1.00 62.06 87 ARG A O 1
ATOM 691 N N . THR A 1 88 ? 20.498 16.886 -11.532 1.00 57.47 88 THR A N 1
ATOM 692 C CA . THR A 1 88 ? 20.139 18.273 -11.179 1.00 57.47 88 THR A CA 1
ATOM 693 C C . THR A 1 88 ? 20.113 18.552 -9.676 1.00 57.47 88 THR A C 1
ATOM 695 O O . THR A 1 88 ? 20.184 19.715 -9.278 1.00 57.47 88 THR A O 1
ATOM 698 N N . ALA A 1 89 ? 20.028 17.522 -8.834 1.00 51.16 89 ALA A N 1
ATOM 699 C CA . ALA A 1 89 ? 20.036 17.666 -7.385 1.00 51.16 89 ALA A CA 1
ATOM 700 C C . ALA A 1 89 ? 21.458 17.970 -6.874 1.00 51.16 89 ALA A C 1
ATOM 702 O O . ALA A 1 89 ? 22.293 17.083 -6.710 1.00 51.16 89 ALA A O 1
ATOM 703 N N . LEU A 1 90 ? 21.742 19.248 -6.601 1.00 42.50 90 LEU A N 1
ATOM 704 C CA . LEU A 1 90 ? 22.814 19.632 -5.674 1.00 42.50 90 LEU A CA 1
ATOM 705 C C . LEU A 1 90 ? 22.512 19.043 -4.281 1.00 42.50 90 LEU A C 1
ATOM 707 O O . LEU A 1 90 ? 21.337 18.922 -3.933 1.00 42.50 90 LEU A O 1
ATOM 711 N N . PRO A 1 91 ? 23.527 18.712 -3.458 1.00 40.59 91 PRO A N 1
ATOM 712 C CA . PRO A 1 91 ? 23.308 18.148 -2.130 1.00 40.59 91 PRO A CA 1
ATOM 713 C C . PRO A 1 91 ? 22.589 19.171 -1.244 1.00 40.59 91 PRO A C 1
ATOM 715 O O . PRO A 1 91 ? 23.197 20.097 -0.703 1.00 40.59 91 PRO A O 1
ATOM 718 N N . THR A 1 92 ? 21.274 19.034 -1.106 1.00 41.75 92 THR A N 1
ATOM 719 C CA . THR A 1 92 ? 20.489 19.823 -0.162 1.00 41.75 92 THR A CA 1
ATOM 720 C C . THR A 1 92 ? 20.736 19.279 1.238 1.00 41.75 92 THR A C 1
ATOM 722 O O . THR A 1 92 ? 20.555 18.089 1.494 1.00 41.75 92 THR A O 1
ATOM 725 N N . LYS A 1 93 ? 21.188 20.155 2.143 1.00 36.91 93 LYS A N 1
ATOM 726 C CA . LYS A 1 93 ? 21.328 19.861 3.574 1.00 36.91 93 LYS A CA 1
ATOM 727 C C . LYS A 1 93 ? 20.037 19.235 4.114 1.00 36.91 93 LYS A C 1
ATOM 729 O O . LYS A 1 93 ? 18.952 19.747 3.852 1.00 36.91 93 LYS A O 1
ATOM 734 N N . ALA A 1 94 ? 20.208 18.157 4.874 1.00 42.84 94 ALA A N 1
ATOM 735 C CA . ALA A 1 94 ? 19.167 17.432 5.590 1.00 42.84 94 ALA A CA 1
ATOM 736 C C . ALA A 1 94 ? 18.239 18.364 6.394 1.00 42.84 94 ALA A C 1
ATOM 738 O O . ALA A 1 94 ? 18.716 19.324 7.006 1.00 42.84 94 ALA A O 1
ATOM 739 N N . GLY A 1 95 ? 16.939 18.043 6.413 1.00 43.66 95 GLY A N 1
ATOM 740 C CA . GLY A 1 95 ? 15.990 18.568 7.405 1.00 43.66 95 GLY A CA 1
ATOM 741 C C . GLY A 1 95 ? 14.758 19.310 6.881 1.00 43.66 95 GLY A C 1
ATOM 742 O O . GLY A 1 95 ? 14.154 20.057 7.647 1.00 43.66 95 GLY A O 1
ATOM 743 N N . LYS A 1 96 ? 14.382 19.183 5.599 1.00 35.00 96 LYS A N 1
ATOM 744 C CA . LYS A 1 96 ? 13.074 19.687 5.147 1.00 35.00 96 LYS A CA 1
ATOM 745 C C . LYS A 1 96 ? 12.543 18.938 3.927 1.00 35.00 96 LYS A C 1
ATOM 747 O O . LYS A 1 96 ? 12.738 19.377 2.793 1.00 35.00 96 LYS A O 1
ATOM 752 N N . VAL A 1 97 ? 11.823 17.843 4.154 1.00 43.22 97 VAL A N 1
ATOM 753 C CA . VAL A 1 97 ? 10.973 17.243 3.116 1.00 43.22 97 VAL A CA 1
ATOM 754 C C . VAL A 1 97 ? 9.797 18.193 2.858 1.00 43.22 97 VAL A C 1
ATOM 756 O O . VAL A 1 97 ? 8.875 18.306 3.658 1.00 43.22 97 VAL A O 1
ATOM 759 N N . THR A 1 98 ? 9.858 18.957 1.764 1.00 36.47 98 THR A N 1
ATOM 760 C CA . THR A 1 98 ? 8.728 19.782 1.309 1.00 36.47 98 THR A CA 1
ATOM 761 C C . THR A 1 98 ? 7.953 18.968 0.284 1.00 36.47 98 THR A C 1
ATOM 763 O O . THR A 1 98 ? 8.351 18.909 -0.874 1.00 36.47 98 THR A O 1
ATOM 766 N N . VAL A 1 99 ? 6.867 18.322 0.712 1.00 42.88 99 VAL A N 1
ATOM 767 C CA . VAL A 1 99 ? 5.968 17.587 -0.186 1.00 42.88 99 VAL A CA 1
ATOM 768 C C . VAL A 1 99 ? 5.222 18.605 -1.049 1.00 42.88 99 VAL A C 1
ATOM 770 O O . VAL A 1 99 ? 4.345 19.330 -0.576 1.00 42.88 99 VAL A O 1
ATOM 773 N N . GLN A 1 100 ? 5.603 18.718 -2.322 1.00 35.94 100 GLN A N 1
ATOM 774 C CA . GLN A 1 100 ? 4.938 19.611 -3.264 1.00 35.94 100 GLN A CA 1
ATOM 775 C C . GLN A 1 100 ? 3.726 18.894 -3.875 1.00 35.94 100 GLN A C 1
ATOM 777 O O . GLN A 1 100 ? 3.807 18.256 -4.921 1.00 35.94 100 GLN A O 1
ATOM 782 N N . GLY A 1 101 ? 2.583 18.990 -3.193 1.00 33.53 101 GLY A N 1
ATOM 783 C CA . GLY A 1 101 ? 1.292 18.542 -3.711 1.00 33.53 101 GLY A CA 1
ATOM 784 C C . GLY A 1 101 ? 0.808 19.433 -4.858 1.00 33.53 101 GLY A C 1
ATOM 785 O O . GLY A 1 101 ? 0.579 20.634 -4.690 1.00 33.53 101 GLY A O 1
ATOM 786 N N . SER A 1 102 ? 0.641 18.846 -6.040 1.00 43.53 102 SER A N 1
ATOM 787 C CA . SER A 1 102 ? -0.061 19.465 -7.161 1.00 43.53 102 SER A CA 1
ATOM 788 C C . SER A 1 102 ? -1.526 19.686 -6.774 1.00 43.53 102 SER A C 1
ATOM 790 O O . SER A 1 102 ? -2.243 18.729 -6.505 1.00 43.53 102 SER A O 1
ATOM 792 N N . THR A 1 103 ? -1.961 20.948 -6.814 1.00 34.41 103 THR A N 1
ATOM 793 C CA . THR A 1 103 ? -3.331 21.470 -6.614 1.00 34.41 103 THR A CA 1
ATOM 794 C C . THR A 1 103 ? -3.831 21.616 -5.165 1.00 34.41 103 THR A C 1
ATOM 796 O O . THR A 1 103 ? -4.336 20.694 -4.546 1.00 34.41 103 THR A O 1
ATOM 799 N N . THR A 1 104 ? -3.731 22.861 -4.672 1.00 41.69 104 THR A N 1
ATOM 800 C CA . THR A 1 104 ? -4.641 23.534 -3.717 1.00 41.69 104 THR A CA 1
ATOM 801 C C . THR A 1 104 ? -5.233 22.706 -2.571 1.00 41.69 104 THR A C 1
ATOM 803 O O . THR A 1 104 ? -6.388 22.316 -2.681 1.00 41.69 104 THR A O 1
ATOM 806 N N . SER A 1 105 ? -4.517 22.600 -1.443 1.00 35.88 105 SER A N 1
ATOM 807 C CA . SER A 1 105 ? -5.028 22.867 -0.075 1.00 35.88 105 SER A CA 1
ATOM 808 C C . SER A 1 105 ? -4.048 22.353 0.993 1.00 35.88 105 SER A C 1
ATOM 810 O O . SER A 1 105 ? -3.717 21.179 0.978 1.00 35.88 105 SER A O 1
ATOM 812 N N . THR A 1 106 ? -3.624 23.240 1.908 1.00 35.00 106 THR A N 1
ATOM 813 C CA . THR A 1 106 ? -2.951 22.959 3.203 1.00 35.00 106 THR A CA 1
ATOM 814 C C . THR A 1 106 ? -1.734 22.021 3.190 1.00 35.00 106 THR A C 1
ATOM 816 O O . THR A 1 106 ? -1.857 20.813 3.304 1.00 35.00 106 THR A O 1
ATOM 819 N N . SER A 1 107 ? -0.529 22.602 3.159 1.00 37.25 107 SER A N 1
ATOM 820 C CA . SER A 1 107 ? 0.725 21.893 3.450 1.00 37.25 107 SER A CA 1
ATOM 821 C C . SER A 1 107 ? 0.774 21.483 4.927 1.00 37.25 107 SER A C 1
ATOM 823 O O . SER A 1 107 ? 1.162 22.288 5.778 1.00 37.25 107 SER A O 1
ATOM 825 N N . HIS A 1 108 ? 0.387 20.251 5.246 1.00 50.38 108 HIS A N 1
ATOM 826 C CA . HIS A 1 108 ? 0.671 19.666 6.552 1.00 50.38 108 HIS A CA 1
ATOM 827 C C . HIS A 1 108 ? 2.148 19.254 6.560 1.00 50.38 108 HIS A C 1
ATOM 829 O O . HIS A 1 108 ? 2.598 18.438 5.764 1.00 50.38 108 HIS A O 1
ATOM 835 N N . THR A 1 109 ? 2.960 19.908 7.394 1.00 55.28 109 THR A N 1
ATOM 836 C CA . THR A 1 109 ? 4.363 19.504 7.559 1.00 55.28 109 THR A CA 1
ATOM 837 C C . THR A 1 109 ? 4.368 18.248 8.419 1.00 55.28 109 THR A C 1
ATOM 839 O O . THR A 1 109 ? 4.138 18.345 9.620 1.00 55.28 109 THR A O 1
ATOM 842 N N . ILE A 1 110 ? 4.589 17.084 7.809 1.00 68.06 110 ILE A N 1
ATOM 843 C CA . ILE A 1 110 ? 4.799 15.834 8.546 1.00 68.06 110 ILE A CA 1
ATOM 844 C C . ILE A 1 110 ? 6.046 16.024 9.406 1.00 68.06 110 ILE A C 1
ATOM 846 O O . ILE A 1 110 ? 7.124 16.328 8.891 1.00 68.06 110 ILE A O 1
ATOM 850 N N . ASN A 1 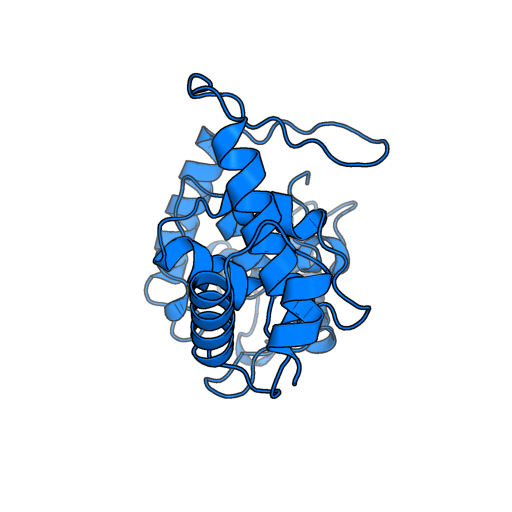111 ? 5.894 15.884 10.719 1.00 80.75 111 ASN A N 1
ATOM 851 C CA . ASN A 1 111 ? 7.017 15.942 11.638 1.00 80.75 111 ASN A CA 1
ATOM 852 C C . ASN A 1 111 ? 7.856 14.660 11.476 1.00 80.75 111 ASN A C 1
ATOM 854 O O . ASN A 1 111 ? 7.365 13.553 11.701 1.00 80.75 111 ASN A O 1
ATOM 858 N N . GLU A 1 112 ? 9.111 14.806 11.040 1.00 80.75 112 GLU A N 1
ATOM 859 C CA . GLU A 1 112 ? 10.014 13.677 10.770 1.00 80.75 112 GLU A CA 1
ATOM 860 C C . GLU A 1 112 ? 10.257 12.823 12.024 1.00 80.75 112 GLU A C 1
ATOM 862 O O . GLU A 1 112 ? 10.323 11.595 11.909 1.00 80.75 112 GLU A O 1
ATOM 867 N N . ASP A 1 113 ? 10.317 13.458 13.200 1.00 83.00 113 ASP A N 1
ATOM 868 C CA . ASP A 1 113 ? 10.521 12.783 14.483 1.00 83.00 113 ASP A CA 1
ATOM 869 C C . ASP A 1 113 ? 9.290 11.945 14.856 1.00 83.00 113 ASP A C 1
ATOM 871 O O . ASP A 1 113 ? 9.416 10.764 15.174 1.00 83.00 113 ASP A O 1
ATOM 875 N N . GLU A 1 114 ? 8.085 12.514 14.732 1.00 85.94 114 GLU A N 1
ATOM 876 C CA . GLU A 1 114 ? 6.828 11.791 14.988 1.00 85.94 114 GLU A CA 1
ATOM 877 C C . GLU A 1 114 ? 6.669 10.604 14.044 1.00 85.94 114 GLU A C 1
ATOM 879 O O . GLU A 1 114 ? 6.378 9.498 14.492 1.00 85.94 114 GLU A O 1
ATOM 884 N N . ARG A 1 115 ? 6.921 10.793 12.743 1.00 88.88 115 ARG A N 1
ATOM 885 C CA . ARG A 1 115 ? 6.884 9.693 11.771 1.00 88.88 115 ARG A CA 1
ATOM 886 C C . ARG A 1 115 ? 7.867 8.588 12.157 1.00 88.88 115 ARG A C 1
ATOM 888 O O . ARG A 1 115 ? 7.505 7.413 12.082 1.00 88.88 115 ARG A O 1
ATOM 895 N N . SER A 1 1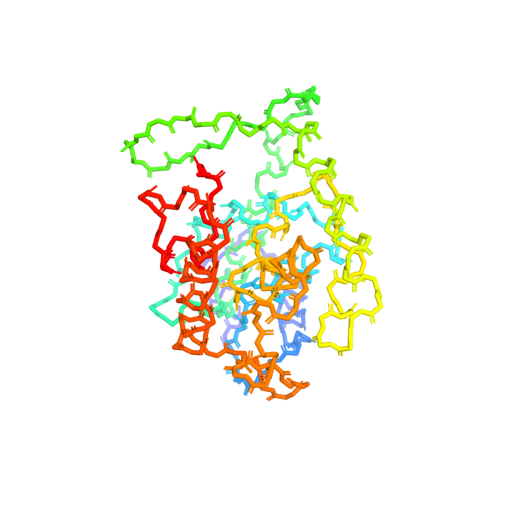16 ? 9.095 8.942 12.541 1.00 89.19 116 SER A N 1
ATOM 896 C CA . SER A 1 116 ? 10.112 7.960 12.929 1.00 89.19 116 SER A CA 1
ATOM 897 C C . SER A 1 116 ? 9.661 7.146 14.143 1.00 89.19 116 SER A C 1
ATOM 899 O O . SER A 1 116 ? 9.703 5.915 14.099 1.00 89.19 116 SER A O 1
ATOM 901 N N . GLU A 1 117 ? 9.161 7.812 15.185 1.00 91.94 117 GLU A N 1
ATOM 902 C CA . GLU A 1 117 ? 8.681 7.158 16.406 1.00 91.94 117 GLU A CA 1
ATOM 903 C C . GLU A 1 117 ? 7.418 6.322 16.167 1.00 91.94 117 GLU A C 1
ATOM 905 O O . GLU A 1 117 ? 7.334 5.180 16.622 1.00 91.94 117 GLU A O 1
ATOM 910 N N . PHE A 1 118 ? 6.457 6.819 15.381 1.00 92.31 118 PHE A N 1
ATOM 911 C CA . PHE A 1 118 ? 5.282 6.034 15.001 1.00 92.31 118 PHE A CA 1
ATOM 912 C C . PHE A 1 118 ? 5.671 4.800 14.193 1.00 92.31 118 PHE A C 1
ATOM 914 O O . PHE A 1 118 ? 5.179 3.711 14.474 1.00 92.31 118 PHE A O 1
ATOM 921 N N . THR A 1 119 ? 6.599 4.926 13.243 1.00 94.62 119 THR A N 1
ATOM 922 C CA . THR A 1 119 ? 7.081 3.772 12.471 1.00 94.62 119 THR A CA 1
ATOM 923 C C . THR A 1 119 ? 7.794 2.761 13.372 1.00 94.62 119 THR A C 1
ATOM 925 O O . THR A 1 119 ? 7.604 1.556 13.214 1.00 94.62 119 THR A O 1
ATOM 928 N N . ALA A 1 120 ? 8.579 3.226 14.348 1.00 94.81 120 ALA A N 1
ATOM 929 C CA . ALA A 1 120 ? 9.236 2.358 15.322 1.00 94.81 120 ALA A CA 1
ATOM 930 C C . ALA A 1 120 ? 8.220 1.595 16.190 1.00 94.81 120 ALA A C 1
ATOM 932 O O . ALA A 1 120 ? 8.354 0.382 16.368 1.00 94.81 120 ALA A O 1
ATOM 933 N N . HIS A 1 121 ? 7.169 2.269 16.666 1.00 95.12 121 HIS A N 1
ATOM 934 C CA . HIS A 1 121 ? 6.085 1.614 17.396 1.00 95.12 121 HIS A CA 1
ATOM 935 C C . HIS A 1 121 ? 5.346 0.595 16.518 1.00 95.12 121 HIS A C 1
ATOM 937 O O . HIS A 1 121 ? 5.155 -0.545 16.938 1.00 95.12 121 HIS A O 1
ATOM 943 N N . ILE A 1 122 ? 5.018 0.943 15.273 1.00 95.75 122 ILE A N 1
ATOM 944 C CA . ILE A 1 122 ? 4.380 0.021 14.324 1.00 95.75 122 ILE A CA 1
ATOM 945 C C . ILE A 1 122 ? 5.230 -1.232 14.124 1.00 95.75 122 ILE A C 1
ATOM 947 O O . ILE A 1 122 ? 4.712 -2.340 14.227 1.00 95.75 122 ILE A O 1
ATOM 951 N N . ASN A 1 123 ? 6.537 -1.070 13.912 1.00 96.25 123 ASN A N 1
ATOM 952 C CA . ASN A 1 123 ? 7.468 -2.188 13.790 1.00 96.25 123 ASN A CA 1
ATOM 953 C C . ASN A 1 123 ? 7.421 -3.119 15.008 1.00 96.25 123 ASN A C 1
ATOM 955 O O . ASN A 1 123 ? 7.414 -4.333 14.825 1.00 96.25 123 ASN A O 1
ATOM 959 N N . SER A 1 124 ? 7.309 -2.574 16.226 1.00 94.56 124 SER A N 1
ATOM 960 C CA . SER A 1 124 ? 7.178 -3.391 17.443 1.00 94.56 124 SER A CA 1
ATOM 961 C C . SER A 1 124 ? 5.882 -4.211 17.495 1.00 94.56 124 SER A C 1
ATOM 963 O O . SER A 1 124 ? 5.881 -5.315 18.033 1.00 94.56 124 SER A O 1
ATOM 965 N N . VAL A 1 125 ? 4.798 -3.711 16.892 1.00 93.44 125 VAL A N 1
ATOM 966 C CA . VAL A 1 125 ? 3.500 -4.404 16.837 1.00 93.44 125 VAL A CA 1
ATOM 967 C C . VAL A 1 125 ? 3.492 -5.493 15.759 1.00 93.44 125 VAL A C 1
ATOM 969 O O . VAL A 1 125 ? 2.912 -6.559 15.962 1.00 93.44 125 VAL A O 1
ATOM 972 N N . ILE A 1 126 ? 4.138 -5.254 14.611 1.00 93.50 126 ILE A N 1
ATOM 973 C CA . ILE A 1 126 ? 4.049 -6.150 13.444 1.00 93.50 126 ILE A CA 1
ATOM 974 C C . ILE A 1 126 ? 5.176 -7.190 13.343 1.00 93.50 126 ILE A C 1
ATOM 976 O O . ILE A 1 126 ? 5.051 -8.113 12.540 1.00 93.50 126 ILE A O 1
ATOM 980 N N . GLU A 1 127 ? 6.253 -7.075 14.134 1.00 91.19 127 GLU A N 1
ATOM 981 C CA . GLU A 1 127 ? 7.463 -7.918 14.038 1.00 91.19 127 GLU A CA 1
ATOM 982 C C . GLU A 1 127 ? 7.168 -9.426 13.989 1.00 91.19 127 GLU A C 1
ATOM 984 O O . GLU A 1 127 ? 7.796 -10.162 13.230 1.00 91.19 127 GLU A O 1
ATOM 989 N N . ASN A 1 128 ? 6.184 -9.890 14.762 1.00 87.19 128 ASN A N 1
ATOM 990 C CA . ASN A 1 128 ? 5.829 -11.308 14.867 1.00 87.19 128 ASN A CA 1
ATOM 991 C C . ASN A 1 128 ? 4.434 -11.627 14.302 1.00 87.19 128 ASN A C 1
ATOM 993 O O . ASN A 1 128 ? 3.871 -12.682 14.606 1.00 87.19 128 ASN A O 1
ATOM 997 N N . ASP A 1 129 ? 3.851 -10.731 13.500 1.00 90.25 129 ASP A N 1
ATOM 998 C CA . ASP A 1 129 ? 2.510 -10.948 12.963 1.00 90.25 129 ASP A CA 1
ATOM 999 C C . ASP A 1 129 ? 2.527 -11.956 11.794 1.00 90.25 129 ASP A C 1
ATOM 1001 O O . ASP A 1 129 ? 3.245 -11.764 10.806 1.00 90.25 129 ASP A O 1
ATOM 1005 N N . PRO A 1 130 ? 1.720 -13.031 11.847 1.00 88.12 130 PRO A N 1
ATOM 1006 C CA . PRO A 1 130 ? 1.746 -14.074 10.825 1.00 88.12 130 PRO A CA 1
ATOM 1007 C C . PRO A 1 130 ? 1.251 -13.600 9.452 1.00 88.12 130 PRO A C 1
ATOM 1009 O O . PRO A 1 130 ? 1.603 -14.215 8.447 1.00 88.12 130 PRO A O 1
ATOM 1012 N N . ASP A 1 131 ? 0.441 -12.538 9.391 1.00 87.62 131 ASP A N 1
ATOM 1013 C CA . ASP A 1 131 ? -0.187 -12.073 8.153 1.00 87.62 131 ASP A CA 1
ATOM 1014 C C . ASP A 1 131 ? 0.638 -10.989 7.437 1.00 87.62 131 ASP A C 1
ATOM 1016 O O . ASP A 1 131 ? 0.532 -10.858 6.218 1.00 87.62 131 ASP A O 1
ATOM 1020 N N . ILE A 1 132 ? 1.430 -10.199 8.177 1.00 89.19 132 ILE A N 1
ATOM 1021 C CA . ILE A 1 132 ? 2.162 -9.031 7.641 1.00 89.19 132 ILE A CA 1
ATOM 1022 C C . ILE A 1 132 ? 3.647 -8.963 8.031 1.00 89.19 132 ILE A C 1
ATOM 1024 O O . ILE A 1 132 ? 4.297 -7.945 7.795 1.00 89.19 132 ILE A O 1
ATOM 1028 N N . SER A 1 133 ? 4.216 -10.043 8.574 1.00 85.31 133 SER A N 1
ATOM 1029 C CA . SER A 1 133 ? 5.653 -10.133 8.902 1.00 85.31 133 SER A CA 1
ATOM 1030 C C . SER A 1 133 ? 6.582 -9.821 7.725 1.00 85.31 133 SER A C 1
ATOM 1032 O O . SER A 1 133 ? 7.687 -9.333 7.928 1.00 85.31 133 SER A O 1
ATOM 1034 N N . ASN A 1 134 ? 6.142 -10.035 6.482 1.00 87.38 134 ASN A N 1
ATOM 1035 C CA . ASN A 1 134 ? 6.918 -9.702 5.286 1.00 87.38 134 ASN A CA 1
ATOM 1036 C C . ASN A 1 134 ? 7.133 -8.191 5.068 1.00 87.38 134 ASN A C 1
ATOM 1038 O O . ASN A 1 134 ? 7.941 -7.826 4.218 1.00 87.38 134 ASN A O 1
ATOM 1042 N N . ARG A 1 135 ? 6.414 -7.328 5.797 1.00 89.12 135 ARG A N 1
ATOM 1043 C CA . ARG A 1 135 ? 6.592 -5.863 5.784 1.00 89.12 135 ARG A CA 1
ATOM 1044 C C . ARG A 1 135 ? 7.599 -5.388 6.820 1.00 89.12 135 ARG A C 1
ATOM 1046 O O . ARG A 1 135 ? 8.047 -4.247 6.761 1.00 89.12 135 ARG A O 1
ATOM 1053 N N . TYR A 1 136 ? 7.920 -6.239 7.789 1.00 91.06 136 TYR A N 1
ATOM 1054 C CA . TYR A 1 136 ? 8.855 -5.904 8.844 1.00 91.06 136 TYR A CA 1
ATOM 1055 C C . TYR A 1 136 ? 10.313 -6.067 8.366 1.00 91.06 136 TYR A C 1
ATOM 1057 O O . TYR A 1 136 ? 10.639 -7.088 7.754 1.00 91.06 136 TYR A O 1
ATOM 1065 N N . PRO A 1 137 ? 11.220 -5.128 8.701 1.00 93.75 137 PRO A N 1
ATOM 1066 C CA . PRO A 1 137 ? 10.957 -3.821 9.305 1.00 93.75 137 PRO A CA 1
ATOM 1067 C C . PRO A 1 137 ? 10.607 -2.754 8.252 1.00 93.75 137 PRO A C 1
ATOM 1069 O O . PRO A 1 137 ? 11.261 -2.650 7.213 1.00 93.75 137 PRO A O 1
ATOM 1072 N N . ILE A 1 138 ? 9.643 -1.889 8.569 1.00 93.75 138 ILE A N 1
ATOM 1073 C CA . ILE A 1 138 ? 9.358 -0.677 7.793 1.00 93.75 138 ILE A CA 1
ATOM 1074 C C . ILE A 1 138 ? 10.437 0.376 8.121 1.00 93.75 138 ILE A C 1
ATOM 1076 O O . ILE A 1 138 ? 10.642 0.677 9.302 1.00 93.75 138 ILE A O 1
ATOM 1080 N N . PRO A 1 139 ? 11.133 0.971 7.134 1.00 92.75 139 PRO A N 1
ATOM 1081 C CA . PRO A 1 139 ? 12.156 1.985 7.392 1.00 92.75 139 PRO A CA 1
ATOM 1082 C C . PRO A 1 139 ? 11.569 3.270 7.994 1.00 92.75 139 PRO A C 1
ATOM 1084 O O . PRO A 1 139 ? 10.713 3.916 7.390 1.00 92.75 139 PRO A O 1
ATOM 1087 N N . THR A 1 140 ? 12.085 3.688 9.153 1.00 90.88 140 THR A N 1
ATOM 1088 C CA . THR A 1 140 ? 11.566 4.827 9.943 1.00 90.88 140 THR A CA 1
ATOM 1089 C C . THR A 1 140 ? 11.821 6.202 9.323 1.00 90.88 140 THR A C 1
ATOM 1091 O O . THR A 1 140 ? 11.213 7.198 9.712 1.00 90.88 140 THR A O 1
ATOM 1094 N N . ASN A 1 141 ? 12.720 6.277 8.344 1.00 87.06 141 ASN A N 1
ATOM 1095 C CA . ASN A 1 141 ? 13.148 7.516 7.706 1.00 87.06 141 ASN A CA 1
ATOM 1096 C C . ASN A 1 141 ? 12.561 7.730 6.301 1.00 87.06 141 ASN A C 1
ATOM 1098 O O . ASN A 1 141 ? 12.934 8.703 5.646 1.00 87.06 141 ASN A O 1
ATOM 1102 N N . THR A 1 142 ? 11.648 6.867 5.847 1.00 87.00 142 THR A N 1
ATOM 1103 C CA . THR A 1 142 ? 11.044 6.931 4.504 1.00 87.00 142 THR A CA 1
ATOM 1104 C C . THR A 1 142 ? 9.531 7.112 4.571 1.00 87.00 142 THR A C 1
ATOM 1106 O O . THR A 1 142 ? 8.909 6.926 5.616 1.00 87.00 142 THR A O 1
ATOM 1109 N N . MET A 1 143 ? 8.919 7.450 3.441 1.00 86.50 143 MET A N 1
ATOM 1110 C CA . MET A 1 143 ? 7.465 7.492 3.276 1.00 86.50 143 MET A CA 1
ATOM 1111 C C . MET A 1 143 ? 6.862 6.122 2.935 1.00 86.50 143 MET A C 1
ATOM 1113 O O . MET A 1 143 ? 5.666 6.029 2.659 1.00 86.50 143 MET A O 1
ATOM 1117 N N . GLN A 1 144 ? 7.658 5.047 3.005 1.00 90.38 144 GLN A N 1
ATOM 1118 C CA . GLN A 1 144 ? 7.199 3.672 2.796 1.00 90.38 144 GLN A CA 1
ATOM 1119 C C . GLN A 1 144 ? 6.068 3.291 3.758 1.00 90.38 144 GLN A C 1
ATOM 1121 O O . GLN A 1 144 ? 5.150 2.583 3.352 1.00 90.38 144 GLN A O 1
ATOM 1126 N N . LEU A 1 145 ? 6.072 3.821 4.991 1.00 92.44 145 LEU A N 1
ATOM 1127 C CA . LEU A 1 145 ? 5.001 3.613 5.972 1.00 92.44 145 LEU A CA 1
ATOM 1128 C C . LEU A 1 145 ? 3.602 3.803 5.363 1.00 92.44 145 LEU A C 1
ATOM 1130 O O . LEU A 1 145 ? 2.716 2.977 5.568 1.00 92.44 145 LEU A O 1
ATOM 1134 N N . PHE A 1 146 ? 3.405 4.873 4.590 1.00 91.06 146 PHE A N 1
ATOM 1135 C CA . PHE A 1 146 ? 2.100 5.189 4.016 1.00 91.06 146 PHE A CA 1
ATOM 1136 C C . PHE A 1 146 ? 1.667 4.169 2.964 1.00 91.06 146 PHE A C 1
ATOM 1138 O O . PHE A 1 146 ? 0.479 3.879 2.864 1.00 91.06 146 PHE A O 1
ATOM 1145 N N . ASP A 1 147 ? 2.606 3.602 2.203 1.00 90.69 147 ASP A N 1
ATOM 1146 C CA . ASP A 1 147 ? 2.311 2.538 1.241 1.00 90.69 147 ASP A CA 1
ATOM 1147 C C . ASP A 1 147 ? 1.981 1.213 1.928 1.00 90.69 147 ASP A C 1
ATOM 1149 O O . ASP A 1 147 ? 1.045 0.530 1.509 1.00 90.69 147 ASP A O 1
ATOM 1153 N N . GLU A 1 148 ? 2.676 0.887 3.019 1.00 93.12 148 GLU A N 1
ATOM 1154 C CA . GLU A 1 148 ? 2.412 -0.324 3.807 1.00 93.12 148 GLU A CA 1
ATOM 1155 C C . GLU A 1 148 ? 1.066 -0.268 4.552 1.00 93.12 148 GLU A C 1
ATOM 1157 O O . GLU A 1 148 ? 0.534 -1.310 4.935 1.00 93.12 148 GLU A O 1
ATOM 1162 N N . CYS A 1 149 ? 0.478 0.920 4.726 1.00 94.44 149 CYS A N 1
ATOM 1163 C CA . CYS A 1 149 ? -0.833 1.108 5.356 1.00 94.44 149 CYS A CA 1
ATOM 1164 C C . CYS A 1 149 ? -2.025 1.053 4.381 1.00 94.44 149 CYS A C 1
ATOM 1166 O O . CYS A 1 149 ? -3.166 0.969 4.838 1.00 94.44 149 CYS A O 1
ATOM 1168 N N . LYS A 1 150 ? -1.805 1.080 3.057 1.00 93.81 150 LYS A N 1
ATOM 1169 C CA . LYS A 1 150 ? -2.879 1.280 2.057 1.00 93.81 150 LYS A CA 1
ATOM 1170 C C . LYS A 1 150 ? -3.975 0.224 2.048 1.00 93.81 150 LYS A C 1
ATOM 1172 O O . LYS A 1 150 ? -5.104 0.507 1.648 1.00 93.81 150 LYS A O 1
ATOM 1177 N N . ASP A 1 151 ? -3.644 -1.001 2.431 1.00 93.88 151 ASP A N 1
ATOM 1178 C CA . ASP A 1 151 ? -4.586 -2.120 2.451 1.00 93.88 151 ASP A CA 1
ATOM 1179 C C . ASP A 1 151 ? -5.260 -2.346 3.809 1.00 93.88 151 ASP A C 1
ATOM 1181 O O . ASP A 1 151 ? -5.981 -3.334 3.984 1.00 93.88 151 ASP A O 1
ATOM 1185 N N . GLY A 1 152 ? -4.996 -1.456 4.768 1.00 95.81 152 GLY A N 1
ATOM 1186 C CA . GLY A 1 152 ? -5.631 -1.421 6.077 1.00 95.81 152 GLY A CA 1
ATOM 1187 C C . GLY A 1 152 ? -5.125 -2.463 7.068 1.00 95.81 152 GLY A C 1
ATOM 1188 O O . GLY A 1 152 ? -5.468 -2.372 8.244 1.00 95.81 152 GLY A O 1
ATOM 1189 N N . LEU A 1 153 ? -4.289 -3.426 6.659 1.00 96.06 153 LEU A N 1
ATOM 1190 C CA . LEU A 1 153 ? -3.884 -4.522 7.543 1.00 96.06 153 LEU A CA 1
ATOM 1191 C C . LEU A 1 153 ? -3.038 -4.032 8.716 1.00 96.06 153 LEU A C 1
ATOM 1193 O O . LEU A 1 153 ? -3.352 -4.367 9.856 1.00 96.06 153 LEU A O 1
ATOM 1197 N N . VAL A 1 154 ? -2.028 -3.194 8.456 1.00 96.19 154 VAL A N 1
ATOM 1198 C CA . VAL A 1 154 ? -1.189 -2.586 9.507 1.00 96.19 154 VAL A CA 1
ATOM 1199 C C . VAL A 1 154 ? -2.060 -1.829 10.514 1.00 96.19 154 VAL A C 1
ATOM 1201 O O . VAL A 1 154 ? -1.960 -2.059 11.717 1.00 96.19 154 VAL A O 1
ATOM 1204 N N . LEU A 1 155 ? -2.986 -0.997 10.029 1.00 96.62 155 LEU A N 1
ATOM 1205 C CA . LEU A 1 155 ? -3.884 -0.208 10.876 1.00 96.62 155 LEU A CA 1
ATOM 1206 C C . LEU A 1 155 ? -4.827 -1.092 11.708 1.00 96.62 155 LEU A C 1
ATOM 1208 O O . LEU A 1 155 ? -5.034 -0.824 12.889 1.00 96.62 155 LEU A O 1
ATOM 1212 N N . CYS A 1 156 ? -5.360 -2.178 11.139 1.00 97.12 156 CYS A N 1
ATOM 1213 C CA . CYS A 1 156 ? -6.160 -3.143 11.894 1.00 97.12 156 CYS A CA 1
ATOM 1214 C C . CYS A 1 156 ? -5.367 -3.792 13.037 1.00 97.12 156 CYS A C 1
ATOM 1216 O O . CYS A 1 156 ? -5.925 -4.002 14.115 1.00 97.12 156 CYS A O 1
ATOM 1218 N N . LYS A 1 157 ? -4.080 -4.108 12.828 1.00 95.81 157 LYS A N 1
ATOM 1219 C CA . LYS A 1 157 ? -3.229 -4.666 13.891 1.00 95.81 157 LYS A CA 1
ATOM 1220 C C . LYS A 1 157 ? -2.992 -3.651 15.006 1.00 95.81 157 LYS A C 1
ATOM 1222 O O . LYS A 1 157 ? -3.144 -4.013 16.165 1.00 95.81 157 LYS A O 1
ATOM 1227 N N . LEU A 1 158 ? -2.744 -2.384 14.670 1.00 96.12 158 LEU A N 1
ATOM 1228 C CA . LEU A 1 158 ? -2.597 -1.308 15.663 1.00 96.12 158 LEU A CA 1
ATOM 1229 C C . LEU A 1 158 ? -3.868 -1.075 16.486 1.00 96.12 158 LEU A C 1
ATOM 1231 O O . LEU A 1 158 ? -3.790 -0.824 17.686 1.00 96.12 158 LEU A O 1
ATOM 1235 N N . ILE A 1 159 ? -5.046 -1.189 15.865 1.00 97.00 159 ILE A N 1
ATOM 1236 C CA . ILE A 1 159 ? -6.324 -1.103 16.585 1.00 97.00 159 ILE A CA 1
ATOM 1237 C C . ILE A 1 159 ? -6.438 -2.232 17.616 1.00 97.00 159 ILE A C 1
ATOM 1239 O O . ILE A 1 159 ? -6.814 -1.969 18.755 1.00 97.00 159 ILE A O 1
ATOM 1243 N N . ASN A 1 160 ? -6.090 -3.465 17.242 1.00 96.25 160 ASN A N 1
ATOM 1244 C CA . ASN A 1 160 ? -6.119 -4.604 18.163 1.00 96.25 160 ASN A CA 1
ATOM 1245 C C . ASN A 1 160 ? -5.015 -4.555 19.229 1.00 96.25 160 ASN A C 1
ATOM 1247 O O . ASN A 1 160 ? -5.226 -5.069 20.323 1.00 96.25 160 ASN A O 1
ATOM 1251 N N . ASP A 1 161 ? -3.868 -3.946 18.936 1.00 95.38 161 ASP A N 1
ATOM 1252 C CA . ASP A 1 161 ? -2.832 -3.667 19.936 1.00 95.38 161 ASP A CA 1
ATOM 1253 C C . ASP A 1 161 ? -3.322 -2.635 20.967 1.00 95.38 161 ASP A C 1
ATOM 1255 O O . ASP A 1 161 ? -3.177 -2.828 22.173 1.00 95.38 161 ASP A O 1
ATOM 1259 N N . SER A 1 162 ? -4.016 -1.589 20.500 1.00 95.19 162 SER A N 1
ATOM 1260 C CA . SER A 1 162 ? -4.599 -0.548 21.359 1.00 95.19 162 SER A CA 1
ATOM 1261 C C . SER A 1 162 ? -5.757 -1.068 22.217 1.00 95.19 162 SER A C 1
ATOM 1263 O O . SER A 1 162 ? -5.858 -0.747 23.402 1.00 95.19 162 SER A O 1
ATOM 1265 N N . VAL A 1 163 ? -6.663 -1.842 21.615 1.00 96.81 163 VAL A N 1
ATOM 1266 C CA . VAL A 1 163 ? -7.816 -2.454 22.282 1.00 96.81 163 VAL A CA 1
ATOM 1267 C C . VAL A 1 163 ? -7.978 -3.887 21.756 1.00 96.81 163 VAL A C 1
ATOM 1269 O O . VAL A 1 163 ? -8.519 -4.076 20.658 1.00 96.81 163 VAL A O 1
ATOM 1272 N N . PRO A 1 164 ? -7.541 -4.901 22.527 1.00 95.88 164 PRO A N 1
ATOM 1273 C CA . PRO A 1 164 ? -7.640 -6.302 22.130 1.00 95.88 164 PRO A CA 1
ATOM 1274 C C . PRO A 1 164 ? -9.059 -6.717 21.740 1.00 95.88 164 PRO A C 1
ATOM 1276 O O . PRO A 1 164 ? -10.041 -6.213 22.284 1.00 95.88 164 PRO A O 1
ATOM 1279 N N . ASP A 1 165 ? -9.154 -7.652 20.794 1.00 93.81 165 ASP A N 1
ATOM 1280 C CA . ASP A 1 165 ? -10.409 -8.233 20.297 1.00 93.81 165 ASP A CA 1
ATOM 1281 C C . ASP A 1 165 ? -11.399 -7.240 19.646 1.00 93.81 165 ASP A C 1
ATOM 1283 O O . ASP A 1 165 ? -12.560 -7.581 19.413 1.00 93.81 165 ASP A O 1
ATOM 1287 N N . THR A 1 166 ? -10.953 -6.032 19.277 1.00 97.06 166 THR A N 1
ATOM 1288 C CA . THR A 1 166 ? -11.789 -5.052 18.554 1.00 97.06 166 THR A CA 1
ATOM 1289 C C . THR A 1 166 ? -12.130 -5.514 17.136 1.00 97.06 166 THR A C 1
ATOM 1291 O O . THR A 1 166 ? -13.247 -5.311 16.656 1.00 97.06 166 THR A O 1
ATOM 1294 N N . ILE A 1 167 ? -11.165 -6.120 16.443 1.00 97.56 167 ILE A N 1
ATOM 1295 C CA . ILE A 1 167 ? -11.298 -6.607 15.070 1.00 97.56 167 ILE A CA 1
ATOM 1296 C C . ILE A 1 167 ? -11.033 -8.107 15.045 1.00 97.56 167 ILE A C 1
ATOM 1298 O O . ILE A 1 167 ? -9.926 -8.568 15.330 1.00 97.56 167 ILE A O 1
ATOM 1302 N N . ASP A 1 168 ? -12.025 -8.873 14.598 1.00 95.88 168 ASP A N 1
ATOM 1303 C CA . ASP A 1 168 ? -11.823 -10.276 14.259 1.00 95.88 168 ASP A CA 1
ATOM 1304 C C . ASP A 1 168 ? -10.994 -10.389 12.972 1.00 95.88 168 ASP A C 1
ATOM 1306 O O . ASP A 1 168 ? -11.473 -10.123 11.872 1.00 95.88 168 ASP A O 1
ATOM 1310 N N . SER A 1 169 ? -9.739 -10.821 13.086 1.00 91.19 169 SER A N 1
ATOM 1311 C CA . SER A 1 169 ? -8.828 -10.923 11.935 1.00 91.19 169 SER A CA 1
ATOM 1312 C C . SER A 1 169 ? -9.325 -11.833 10.799 1.00 91.19 169 SER A C 1
ATOM 1314 O O . SER A 1 169 ? -8.799 -11.758 9.689 1.00 91.19 169 SER A O 1
ATOM 1316 N N . ARG A 1 170 ? -10.332 -12.686 11.042 1.00 94.12 170 ARG A N 1
ATOM 1317 C CA . ARG A 1 170 ? -10.939 -13.560 10.025 1.00 94.12 170 ARG A CA 1
ATOM 1318 C C . ARG A 1 170 ? -11.819 -12.807 9.033 1.00 94.12 170 ARG A C 1
ATOM 1320 O O . ARG A 1 170 ? -12.067 -13.335 7.954 1.00 94.12 170 ARG A O 1
ATOM 1327 N N . VAL A 1 171 ? -12.296 -11.610 9.385 1.00 95.88 171 VAL A N 1
ATOM 1328 C CA . VAL A 1 171 ? -13.087 -10.774 8.467 1.00 95.88 171 VAL A CA 1
ATOM 1329 C C . VAL A 1 171 ? -12.216 -9.960 7.510 1.00 95.88 171 VAL A C 1
ATOM 1331 O O . VAL A 1 171 ? -12.736 -9.369 6.569 1.00 95.88 171 VAL A O 1
ATOM 1334 N N . LEU A 1 172 ? -10.900 -9.923 7.743 1.00 96.44 172 LEU A N 1
ATOM 1335 C CA . LEU A 1 172 ? -9.962 -9.170 6.921 1.00 96.44 172 LEU A CA 1
ATOM 1336 C C . LEU A 1 172 ? -9.604 -9.948 5.657 1.00 96.44 172 LEU A C 1
ATOM 1338 O O . LEU A 1 172 ? -9.284 -11.139 5.702 1.00 96.44 172 LEU A O 1
ATOM 1342 N N . ASN A 1 173 ? -9.573 -9.246 4.529 1.00 96.06 173 ASN A N 1
ATOM 1343 C CA . ASN A 1 173 ? -8.962 -9.758 3.317 1.00 96.06 173 ASN A CA 1
ATOM 1344 C C . ASN A 1 173 ? -7.442 -9.792 3.503 1.00 96.06 173 ASN A C 1
ATOM 1346 O O . ASN A 1 173 ? -6.827 -8.757 3.755 1.00 96.06 173 ASN A O 1
ATOM 1350 N N . LYS A 1 174 ? -6.829 -10.967 3.338 1.00 92.31 174 LYS A N 1
ATOM 1351 C CA . LYS A 1 174 ? -5.381 -11.168 3.490 1.00 92.31 174 LYS A CA 1
ATOM 1352 C C . LYS A 1 174 ? -4.742 -11.516 2.144 1.00 92.31 174 LYS A C 1
ATOM 1354 O O . LYS A 1 174 ? -5.311 -12.336 1.414 1.00 92.31 174 LYS A O 1
ATOM 1359 N N . PRO A 1 175 ? -3.590 -10.919 1.789 1.00 86.56 175 PRO A N 1
ATOM 1360 C CA . PRO A 1 175 ? -2.867 -11.317 0.594 1.00 86.56 175 PRO A CA 1
ATOM 1361 C C . PRO A 1 175 ? -2.342 -12.747 0.756 1.00 86.56 175 PRO A C 1
ATOM 1363 O O . PRO A 1 175 ? -2.048 -13.210 1.855 1.00 86.56 175 PRO A O 1
ATOM 1366 N N . THR A 1 176 ? -2.194 -13.449 -0.361 1.00 82.88 176 THR A N 1
ATOM 1367 C CA . THR A 1 176 ? -1.452 -14.716 -0.415 1.00 82.88 176 THR A CA 1
ATOM 1368 C C . THR A 1 176 ? -0.234 -14.537 -1.312 1.00 82.88 176 THR A C 1
ATOM 1370 O O . THR A 1 176 ? -0.204 -13.608 -2.118 1.00 82.88 176 THR A O 1
ATOM 1373 N N . ALA A 1 177 ? 0.744 -15.442 -1.229 1.00 71.69 177 ALA A N 1
ATOM 1374 C CA . ALA A 1 177 ? 1.982 -15.363 -2.015 1.00 71.69 177 ALA A CA 1
ATOM 1375 C C . ALA A 1 177 ? 1.770 -15.228 -3.540 1.00 71.69 177 ALA A C 1
ATOM 1377 O O . ALA A 1 177 ? 2.657 -14.754 -4.238 1.00 71.69 177 ALA A O 1
ATOM 1378 N N . HIS A 1 178 ? 0.606 -15.638 -4.051 1.00 72.56 178 HIS A N 1
ATOM 1379 C CA . HIS A 1 178 ? 0.255 -15.593 -5.476 1.00 72.56 178 HIS A CA 1
ATOM 1380 C C . HIS A 1 178 ? -0.952 -14.702 -5.777 1.00 72.56 178 HIS A C 1
ATOM 1382 O O . HIS A 1 178 ? -1.495 -14.741 -6.879 1.00 72.56 178 HIS A O 1
ATOM 1388 N N . ARG A 1 179 ? -1.465 -13.990 -4.770 1.00 80.00 179 ARG A N 1
ATOM 1389 C CA . ARG A 1 179 ? -2.653 -13.160 -4.930 1.00 80.00 179 ARG A CA 1
ATOM 1390 C C . ARG A 1 179 ? -2.580 -11.962 -3.988 1.00 80.00 179 ARG A C 1
ATOM 1392 O O . ARG A 1 179 ? -3.003 -12.091 -2.832 1.00 80.00 179 ARG A O 1
ATOM 1399 N N . PRO A 1 180 ? -2.055 -10.819 -4.457 1.00 82.25 180 PRO A N 1
ATOM 1400 C CA . PRO A 1 180 ? -2.150 -9.565 -3.738 1.00 82.25 180 PRO A CA 1
ATOM 1401 C C . PRO A 1 180 ? -3.613 -9.125 -3.652 1.00 82.25 180 PRO A C 1
ATOM 1403 O O . PRO A 1 180 ? -4.487 -9.599 -4.389 1.00 82.25 180 PRO A O 1
ATOM 1406 N N . LEU A 1 181 ? -3.883 -8.209 -2.726 1.00 87.94 181 LEU A N 1
ATOM 1407 C CA . LEU A 1 181 ? -5.214 -7.644 -2.557 1.00 87.94 181 LEU A CA 1
ATOM 1408 C C . LEU A 1 181 ? -5.564 -6.754 -3.748 1.00 87.94 181 LEU A C 1
ATOM 1410 O O . LEU A 1 181 ? -4.755 -5.950 -4.208 1.00 87.94 181 LEU A O 1
ATOM 1414 N N . ASN A 1 182 ? -6.789 -6.895 -4.247 1.00 87.94 182 ASN A N 1
ATOM 1415 C CA . ASN A 1 182 ? -7.320 -5.958 -5.231 1.00 87.94 182 ASN A CA 1
ATOM 1416 C C . ASN A 1 182 ? -7.906 -4.710 -4.543 1.00 87.94 182 ASN A C 1
ATOM 1418 O O . ASN A 1 182 ? -8.166 -4.711 -3.340 1.00 87.94 182 ASN A O 1
ATOM 1422 N N . ALA A 1 183 ? -8.178 -3.660 -5.323 1.00 87.94 183 ALA A N 1
ATOM 1423 C CA . ALA A 1 183 ? -8.680 -2.386 -4.804 1.00 87.94 183 ALA A CA 1
ATOM 1424 C C . ALA A 1 183 ? -9.989 -2.510 -3.997 1.00 87.94 183 ALA A C 1
ATOM 1426 O O . ALA A 1 183 ? -10.172 -1.800 -3.008 1.00 87.94 183 ALA A O 1
ATOM 1427 N N . PHE A 1 184 ? -10.887 -3.428 -4.373 1.00 91.06 184 PHE A N 1
ATOM 1428 C CA . PHE A 1 184 ? -12.128 -3.661 -3.630 1.00 91.06 184 PHE A CA 1
ATOM 1429 C C . PHE A 1 184 ? -11.846 -4.283 -2.262 1.00 91.06 184 PHE A C 1
ATOM 1431 O O . PHE A 1 184 ? -12.356 -3.795 -1.261 1.00 91.06 184 PHE A O 1
ATOM 1438 N N . GLN A 1 185 ? -10.974 -5.289 -2.204 1.00 94.25 185 GLN A N 1
ATOM 1439 C CA . GLN A 1 185 ? -10.578 -5.935 -0.950 1.00 94.25 185 GLN A CA 1
ATOM 1440 C C . GLN A 1 185 ? -9.843 -4.976 -0.008 1.00 94.25 185 GLN A C 1
ATOM 1442 O O . GLN A 1 185 ? -10.097 -4.981 1.195 1.00 94.25 185 GLN A O 1
ATOM 1447 N N . MET A 1 186 ? -8.970 -4.122 -0.553 1.00 93.81 186 MET A N 1
ATOM 1448 C CA . MET A 1 186 ? -8.328 -3.049 0.213 1.00 93.81 186 MET A CA 1
ATOM 1449 C C . MET A 1 186 ? -9.373 -2.071 0.764 1.00 93.81 186 MET A C 1
ATOM 1451 O O . MET A 1 186 ? -9.324 -1.706 1.933 1.00 93.81 186 MET A O 1
ATOM 1455 N N . THR A 1 187 ? -10.367 -1.695 -0.047 1.00 94.50 187 THR A N 1
ATOM 1456 C CA . THR A 1 187 ? -11.459 -0.809 0.385 1.00 94.50 187 THR A CA 1
ATOM 1457 C C . THR A 1 187 ? -12.303 -1.443 1.495 1.00 94.50 187 THR A C 1
ATOM 1459 O O . THR A 1 187 ? -12.659 -0.762 2.454 1.00 94.50 187 THR A O 1
ATOM 1462 N N . GLU A 1 188 ? -12.606 -2.742 1.405 1.00 96.94 188 GLU A N 1
ATOM 1463 C CA . GLU A 1 188 ? -13.307 -3.487 2.459 1.00 96.94 188 GLU A CA 1
ATOM 1464 C C . GLU A 1 188 ? -12.525 -3.472 3.778 1.00 96.94 188 GLU A C 1
ATOM 1466 O O . GLU A 1 188 ? -13.093 -3.124 4.814 1.00 96.94 188 GLU A O 1
ATOM 1471 N N . ASN A 1 189 ? -11.218 -3.750 3.736 1.00 97.88 189 ASN A N 1
ATOM 1472 C CA . ASN A 1 189 ? -10.354 -3.656 4.914 1.00 97.88 189 ASN A CA 1
ATOM 1473 C C . ASN A 1 189 ? -10.330 -2.229 5.488 1.00 97.88 189 ASN A C 1
ATOM 1475 O O . ASN A 1 189 ? -10.517 -2.039 6.688 1.00 97.88 189 ASN A O 1
ATOM 1479 N N . ASN A 1 190 ? -10.170 -1.209 4.643 1.00 97.38 190 ASN A N 1
ATOM 1480 C CA . ASN A 1 190 ? -10.111 0.188 5.081 1.00 97.38 190 ASN A CA 1
ATOM 1481 C C . ASN A 1 190 ? -11.441 0.671 5.684 1.00 97.38 190 ASN A C 1
ATOM 1483 O O . ASN A 1 190 ? -11.448 1.490 6.604 1.00 97.38 190 ASN A O 1
ATOM 1487 N N . ASN A 1 191 ? -12.579 0.147 5.221 1.00 97.19 191 ASN A N 1
ATOM 1488 C CA . ASN A 1 191 ? -13.867 0.402 5.866 1.00 97.19 191 ASN A CA 1
ATOM 1489 C C . ASN A 1 191 ? -13.901 -0.176 7.288 1.00 97.19 191 ASN A C 1
ATOM 1491 O O . ASN A 1 191 ? -14.371 0.505 8.203 1.00 97.19 191 ASN A O 1
ATOM 1495 N N . ILE A 1 192 ? -13.361 -1.385 7.491 1.00 97.69 192 ILE A N 1
ATOM 1496 C CA . ILE A 1 192 ? -13.237 -1.996 8.822 1.00 97.69 192 ILE A CA 1
ATOM 1497 C C . ILE A 1 192 ? -12.381 -1.101 9.721 1.00 97.69 192 ILE A C 1
ATOM 1499 O O . ILE A 1 192 ? -12.863 -0.713 10.783 1.00 97.69 192 ILE A O 1
ATOM 1503 N N . VAL A 1 193 ? -11.196 -0.672 9.263 1.00 97.88 193 VAL A N 1
ATOM 1504 C CA . VAL A 1 193 ? -10.315 0.262 9.997 1.00 97.88 193 VAL A CA 1
ATOM 1505 C C . VAL A 1 193 ? -11.094 1.470 10.518 1.00 97.88 193 VAL A C 1
ATOM 1507 O O . VAL A 1 193 ? -11.080 1.747 11.715 1.00 97.88 193 VAL A O 1
ATOM 1510 N N . ILE A 1 194 ? -11.829 2.159 9.643 1.00 96.69 194 ILE A N 1
ATOM 1511 C CA . ILE A 1 194 ? -12.571 3.376 10.003 1.00 96.69 194 ILE A CA 1
ATOM 1512 C C . ILE A 1 194 ? -13.672 3.079 11.019 1.00 96.69 194 ILE A C 1
ATOM 1514 O O . ILE A 1 194 ? -13.847 3.827 11.982 1.00 96.69 194 ILE A O 1
ATOM 1518 N N . THR A 1 195 ? -14.445 2.011 10.813 1.00 96.94 195 THR A N 1
ATOM 1519 C CA . THR A 1 195 ? -15.538 1.658 11.731 1.00 96.94 195 THR A CA 1
ATOM 1520 C C . THR A 1 195 ? -15.028 1.230 13.105 1.00 96.94 195 THR A C 1
ATOM 1522 O O . THR A 1 195 ? -15.582 1.659 14.117 1.00 96.94 195 THR A O 1
ATOM 1525 N N . SER A 1 196 ? -13.942 0.462 13.155 1.00 97.44 196 SER A N 1
ATOM 1526 C CA . SER A 1 196 ? -13.329 -0.011 14.393 1.00 97.44 196 SER A CA 1
ATOM 1527 C C . SER A 1 196 ? -12.632 1.115 15.152 1.00 97.44 196 SER A C 1
ATOM 1529 O O . SER A 1 196 ? -12.824 1.230 16.359 1.00 97.44 196 SER A O 1
ATOM 1531 N N . ALA A 1 197 ? -11.929 2.014 14.457 1.00 96.75 197 ALA A N 1
ATOM 1532 C CA . ALA A 1 197 ? -11.348 3.211 15.062 1.00 96.75 197 ALA A CA 1
ATOM 1533 C C . ALA A 1 197 ? -12.426 4.087 15.731 1.00 96.75 197 ALA A C 1
ATOM 1535 O O . ALA A 1 197 ? -12.262 4.516 16.873 1.00 96.75 197 ALA A O 1
ATOM 1536 N N . LYS A 1 198 ? -13.579 4.292 15.071 1.00 95.69 198 LYS A N 1
ATOM 1537 C CA . LYS A 1 198 ? -14.726 4.996 15.682 1.00 95.69 198 LYS A CA 1
ATOM 1538 C C . LYS A 1 198 ? -15.234 4.287 16.934 1.00 95.69 198 LYS A C 1
ATOM 1540 O O . LYS A 1 198 ? -15.559 4.953 17.913 1.00 95.69 198 LYS A O 1
ATOM 1545 N N . ALA A 1 199 ? -15.319 2.957 16.904 1.00 95.62 199 ALA A N 1
ATOM 1546 C CA . ALA A 1 199 ? -15.846 2.164 18.012 1.00 95.62 199 ALA A CA 1
ATOM 1547 C C . ALA A 1 199 ? -14.986 2.267 19.283 1.00 95.62 199 ALA A C 1
ATOM 1549 O O . ALA A 1 199 ? -15.535 2.241 20.382 1.00 95.62 199 ALA A O 1
ATOM 1550 N N . ILE A 1 200 ? -13.669 2.448 19.139 1.00 96.00 200 ILE A N 1
ATOM 1551 C CA . ILE A 1 200 ? -12.740 2.630 20.268 1.00 96.00 200 ILE A CA 1
ATOM 1552 C C . ILE A 1 200 ? -12.546 4.100 20.677 1.00 96.00 200 ILE A C 1
ATOM 1554 O O . ILE A 1 200 ? -11.748 4.397 21.561 1.00 96.00 200 ILE A O 1
ATOM 1558 N N . GLY A 1 201 ? -13.287 5.031 20.063 1.00 93.62 201 GLY A N 1
ATOM 1559 C CA . GLY A 1 201 ? -13.289 6.448 20.432 1.00 93.62 201 GLY A CA 1
ATOM 1560 C C . GLY A 1 201 ? -12.327 7.342 19.644 1.00 93.62 201 GLY A C 1
ATOM 1561 O O . GLY A 1 201 ? -12.179 8.513 19.996 1.00 93.62 201 GLY A O 1
ATOM 1562 N N . CYS A 1 202 ? -11.698 6.852 18.570 1.00 93.94 202 CYS A N 1
ATOM 1563 C CA . CYS A 1 202 ? -10.884 7.699 17.698 1.00 93.94 202 CYS A CA 1
ATOM 1564 C C . CYS A 1 202 ? -11.760 8.657 16.874 1.00 93.94 202 CYS A C 1
ATOM 1566 O O . CYS A 1 202 ? -12.792 8.279 16.311 1.00 93.94 202 CYS A O 1
ATOM 1568 N N . SER A 1 203 ? -11.304 9.903 16.733 1.00 91.81 203 SER A N 1
ATOM 1569 C CA . SER A 1 203 ? -11.924 10.882 15.838 1.00 91.81 203 SER A CA 1
ATOM 1570 C C . SER A 1 203 ? -11.384 10.723 14.419 1.00 91.81 203 SER A C 1
ATOM 1572 O O . SER A 1 203 ? -10.337 11.261 14.087 1.00 91.81 203 SER A O 1
ATOM 1574 N N . VAL A 1 204 ? -12.133 10.030 13.563 1.00 88.44 204 VAL A N 1
ATOM 1575 C CA . VAL A 1 204 ? -11.802 9.839 12.133 1.00 88.44 204 VAL A CA 1
ATOM 1576 C C . VAL A 1 204 ? -12.663 10.722 11.216 1.00 88.44 204 VAL A C 1
ATOM 1578 O O . VAL A 1 204 ? -13.124 10.314 10.149 1.00 88.44 204 VAL A O 1
ATOM 1581 N N . VAL A 1 205 ? -12.976 11.937 11.671 1.00 84.88 205 VAL A N 1
ATOM 1582 C CA . VAL A 1 205 ? -13.722 12.918 10.869 1.00 84.88 205 VAL A CA 1
ATOM 1583 C C . VAL A 1 205 ? -12.869 13.318 9.663 1.00 84.88 205 VAL A C 1
ATOM 1585 O O . VAL A 1 205 ? -11.695 13.6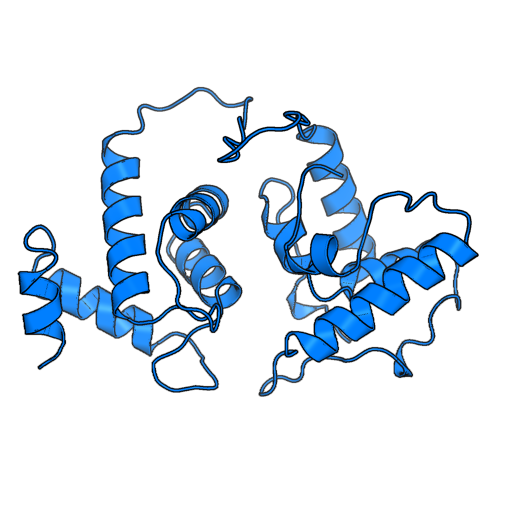20 9.825 1.00 84.88 205 VAL A O 1
ATOM 1588 N N . ASN A 1 206 ? -13.467 13.338 8.469 1.00 85.25 206 ASN A N 1
ATOM 1589 C CA . ASN A 1 206 ? -12.798 13.619 7.187 1.00 85.25 206 ASN A CA 1
ATOM 1590 C C . ASN A 1 206 ? -11.749 12.587 6.734 1.00 85.25 206 ASN A C 1
ATOM 1592 O O . ASN A 1 206 ? -10.984 12.888 5.826 1.00 85.25 206 ASN A O 1
ATOM 1596 N N . ILE A 1 207 ? -11.745 11.379 7.307 1.00 88.19 207 ILE A N 1
ATOM 1597 C CA . ILE A 1 207 ? -10.907 10.268 6.837 1.00 88.19 207 ILE A CA 1
ATOM 1598 C C . ILE A 1 207 ? -11.815 9.175 6.261 1.00 88.19 207 ILE A C 1
ATOM 1600 O O . ILE A 1 207 ? -12.619 8.571 6.980 1.00 88.19 207 ILE A O 1
ATOM 1604 N N . GLY A 1 208 ? -11.720 8.952 4.951 1.00 90.31 208 GLY A N 1
ATOM 1605 C CA . GLY A 1 208 ? -12.416 7.909 4.203 1.00 90.31 208 GLY A CA 1
ATOM 1606 C C . GLY A 1 208 ? -11.511 6.729 3.843 1.00 90.31 208 GLY A C 1
ATOM 1607 O O . GLY A 1 208 ? -10.285 6.802 3.902 1.00 90.31 208 GLY A O 1
ATOM 1608 N N . SER A 1 209 ? -12.113 5.606 3.440 1.00 91.75 209 SER A N 1
ATOM 1609 C CA . SER A 1 209 ? -11.356 4.403 3.060 1.00 91.75 209 SER A CA 1
ATOM 1610 C C . SER A 1 209 ? -10.521 4.617 1.799 1.00 91.75 209 SER A C 1
ATOM 1612 O O . SER A 1 209 ? -9.466 3.998 1.653 1.00 91.75 209 SER A O 1
ATOM 1614 N N . SER A 1 210 ? -10.963 5.527 0.927 1.00 89.50 210 SER A N 1
ATOM 1615 C CA . SER A 1 210 ? -10.202 6.011 -0.223 1.00 89.50 210 SER A CA 1
ATOM 1616 C C . SER A 1 210 ? -8.949 6.779 0.188 1.00 89.50 210 SER A C 1
ATOM 1618 O O . SER A 1 210 ? -7.914 6.586 -0.430 1.00 89.50 210 SER A O 1
ATOM 1620 N N . ASP A 1 211 ? -9.001 7.591 1.249 1.00 90.44 211 ASP A N 1
ATOM 1621 C CA . ASP A 1 211 ? -7.838 8.371 1.695 1.00 90.44 211 ASP A CA 1
ATOM 1622 C C . ASP A 1 211 ? -6.714 7.453 2.197 1.00 90.44 211 ASP A C 1
ATOM 1624 O O . ASP A 1 211 ? -5.542 7.670 1.885 1.00 90.44 211 ASP A O 1
ATOM 1628 N N . ILE A 1 212 ? -7.088 6.376 2.899 1.00 92.19 212 ILE A N 1
ATOM 1629 C CA . ILE A 1 212 ? -6.162 5.317 3.321 1.00 92.19 212 ILE A CA 1
ATOM 1630 C C . ILE A 1 212 ? -5.620 4.566 2.099 1.00 92.19 212 ILE A C 1
ATOM 1632 O O . ILE A 1 212 ? -4.412 4.382 1.987 1.00 92.19 212 ILE A O 1
ATOM 1636 N N . ALA A 1 213 ? -6.483 4.171 1.155 1.00 88.94 213 ALA A N 1
ATOM 1637 C CA . ALA A 1 213 ? -6.069 3.448 -0.053 1.00 88.94 213 ALA A CA 1
ATOM 1638 C C . ALA A 1 213 ? -5.120 4.271 -0.945 1.00 88.94 213 ALA A C 1
ATOM 1640 O O . ALA A 1 213 ? -4.182 3.728 -1.534 1.00 88.94 213 ALA A O 1
ATOM 1641 N N . ASP A 1 214 ? -5.326 5.586 -1.003 1.00 85.50 214 ASP A N 1
ATOM 1642 C CA . ASP A 1 214 ? -4.458 6.526 -1.710 1.00 85.50 214 ASP A CA 1
ATOM 1643 C C . ASP A 1 214 ? -3.130 6.753 -0.966 1.00 85.50 214 ASP A C 1
ATOM 1645 O O . ASP A 1 214 ? -2.133 7.160 -1.574 1.00 85.50 214 ASP A O 1
ATOM 1649 N N . GLY A 1 215 ? -3.074 6.409 0.326 1.00 83.50 215 GLY A N 1
ATOM 1650 C CA . GLY A 1 215 ? -1.933 6.642 1.205 1.00 83.50 215 GLY A CA 1
ATOM 1651 C C . GLY A 1 215 ? -1.684 8.132 1.383 1.00 83.50 215 GLY A C 1
ATOM 1652 O O . GLY A 1 215 ? -0.551 8.581 1.196 1.00 83.50 215 GLY A O 1
ATOM 1653 N N . ARG A 1 216 ? -2.755 8.897 1.643 1.00 81.31 216 ARG A N 1
ATOM 1654 C CA . ARG A 1 216 ? -2.652 10.330 1.928 1.00 81.31 216 ARG A CA 1
ATOM 1655 C C . ARG A 1 216 ? -1.842 10.549 3.197 1.00 81.31 216 ARG A C 1
ATOM 1657 O O . ARG A 1 216 ? -2.056 9.882 4.201 1.00 81.31 216 ARG A O 1
ATOM 1664 N N . GLU A 1 217 ? -0.922 11.498 3.112 1.00 79.19 217 GLU A N 1
ATOM 1665 C CA . GLU A 1 217 ? 0.096 11.739 4.136 1.00 79.19 217 GLU A CA 1
ATOM 1666 C C . GLU A 1 217 ? -0.296 12.915 5.061 1.00 79.19 217 GLU A C 1
ATOM 1668 O O . GLU A 1 217 ? 0.324 13.120 6.098 1.00 79.19 217 GLU A O 1
ATOM 1673 N N . ASP A 1 218 ? -1.337 13.672 4.686 1.00 64.38 218 ASP A N 1
ATOM 1674 C CA . ASP A 1 218 ? -1.707 14.971 5.268 1.00 64.38 218 ASP A CA 1
ATOM 1675 C C . ASP A 1 218 ? -2.736 14.910 6.424 1.00 64.38 218 ASP A C 1
ATOM 1677 O O . ASP A 1 218 ? -3.111 15.965 6.941 1.00 64.38 218 ASP A O 1
ATOM 1681 N N . TYR A 1 219 ? -3.222 13.721 6.810 1.00 51.22 219 TYR A N 1
ATOM 1682 C CA . TYR A 1 219 ? -4.274 13.536 7.830 1.00 51.22 219 TYR A CA 1
ATOM 1683 C C . TYR A 1 219 ? -3.791 12.808 9.082 1.00 51.22 219 TYR A C 1
ATOM 1685 O O . TYR A 1 219 ? -3.021 11.834 8.937 1.00 51.22 219 TYR A O 1
#

InterPro domains:
  IPR001715 Calponin homology domain [PF00307] (114-217)
  IPR001715 Calponin homology domain [PS50021] (112-219)
  IPR001715 Calponin homology domain [SM00033] (114-216)
  IPR011992 EF-hand domain pair [SSF47473] (7-153)
  IPR036872 CH domain superfamily [G3DSA:1.10.418.10] (102-219)
  IPR036872 CH domain superfamily [SSF47576] (110-217)
  IPR039959 Fimbrin/Plastin [PTHR19961] (34-217)